Protein AF-A0A1S3P8G6-F1 (afdb_monomer_lite)

Structure (mmCIF, N/CA/C/O backbone):
data_AF-A0A1S3P8G6-F1
#
_entry.id   AF-A0A1S3P8G6-F1
#
loop_
_atom_site.group_PDB
_atom_site.id
_atom_site.type_symbol
_atom_site.label_atom_id
_atom_site.label_alt_id
_atom_site.label_comp_id
_atom_site.label_asym_id
_atom_site.label_entity_id
_atom_site.label_seq_id
_atom_site.pdbx_PDB_ins_code
_atom_site.Cartn_x
_atom_site.Cartn_y
_atom_site.Cartn_z
_atom_site.occupancy
_atom_site.B_iso_or_equiv
_atom_site.auth_seq_id
_atom_site.auth_comp_id
_atom_site.auth_asym_id
_atom_site.auth_atom_id
_atom_site.pdbx_PDB_model_num
ATOM 1 N N . MET A 1 1 ? 12.981 15.205 -14.038 1.00 68.75 1 MET A N 1
ATOM 2 C CA . MET A 1 1 ? 13.375 14.501 -15.273 1.00 68.75 1 MET A CA 1
ATOM 3 C C . MET A 1 1 ? 12.175 13.686 -15.717 1.00 68.75 1 MET A C 1
ATOM 5 O O . MET A 1 1 ? 11.422 13.288 -14.847 1.00 68.75 1 MET A O 1
ATOM 9 N N . GLU A 1 2 ? 11.936 13.519 -17.018 1.00 74.75 2 GLU A N 1
ATOM 10 C CA . GLU A 1 2 ? 10.788 12.736 -17.504 1.00 74.75 2 GLU A CA 1
ATOM 11 C C . GLU A 1 2 ? 11.286 11.415 -18.095 1.00 74.75 2 GLU A C 1
ATOM 13 O O . GLU A 1 2 ? 12.158 11.429 -18.971 1.00 74.75 2 GLU A O 1
ATOM 18 N N . HIS A 1 3 ? 10.722 10.302 -17.636 1.00 71.25 3 HIS A N 1
ATOM 19 C CA . HIS A 1 3 ? 11.003 8.955 -18.123 1.00 71.25 3 HIS A CA 1
ATOM 20 C C . HIS A 1 3 ? 9.739 8.360 -18.748 1.00 71.25 3 HIS A C 1
ATOM 22 O O . HIS A 1 3 ? 8.630 8.516 -18.236 1.00 71.25 3 HIS A O 1
ATOM 28 N N . ARG A 1 4 ? 9.902 7.711 -19.907 1.00 69.38 4 ARG A N 1
ATOM 29 C CA . ARG A 1 4 ? 8.815 7.026 -20.612 1.00 69.38 4 ARG A CA 1
ATOM 30 C C . ARG A 1 4 ? 9.259 5.649 -21.054 1.00 69.38 4 ARG A C 1
ATOM 32 O O . ARG A 1 4 ? 10.279 5.527 -21.736 1.00 69.38 4 ARG A O 1
ATOM 39 N N . SER A 1 5 ? 8.404 4.687 -20.776 1.00 63.81 5 SER A N 1
ATOM 40 C CA . SER A 1 5 ? 8.621 3.271 -21.043 1.00 63.81 5 SER A CA 1
ATOM 41 C C . SER A 1 5 ? 7.588 2.770 -22.057 1.00 63.81 5 SER A C 1
ATOM 43 O O . SER A 1 5 ? 6.498 3.338 -22.165 1.00 63.81 5 SER A O 1
ATOM 45 N N . THR A 1 6 ? 7.938 1.774 -22.883 1.00 57.41 6 THR A N 1
ATOM 46 C CA . THR A 1 6 ? 7.106 1.267 -24.011 1.00 57.41 6 THR A CA 1
ATOM 47 C C . THR A 1 6 ? 6.632 -0.183 -23.795 1.00 57.41 6 THR A C 1
ATOM 49 O O . THR A 1 6 ? 7.309 -0.917 -23.083 1.00 57.41 6 THR A O 1
ATOM 52 N N . PRO A 1 7 ? 5.540 -0.654 -24.444 1.00 55.28 7 PRO A N 1
ATOM 53 C CA . PRO A 1 7 ? 4.915 -1.948 -24.137 1.00 55.28 7 PRO A CA 1
ATOM 54 C C . PRO A 1 7 ? 5.824 -3.178 -24.292 1.00 55.28 7 PRO A C 1
ATOM 56 O O . PRO A 1 7 ? 6.439 -3.360 -25.349 1.00 55.28 7 PRO A O 1
ATOM 59 N N . GLY A 1 8 ? 5.779 -4.089 -23.307 1.00 61.34 8 GLY A N 1
ATOM 60 C CA . GLY A 1 8 ? 6.184 -5.498 -23.454 1.00 61.34 8 GLY A CA 1
ATOM 61 C C . GLY A 1 8 ? 7.482 -5.953 -22.767 1.00 61.34 8 GLY A C 1
ATOM 62 O O . GLY A 1 8 ? 8.093 -6.911 -23.248 1.00 61.34 8 GLY A O 1
ATOM 63 N N . GLY A 1 9 ? 7.916 -5.314 -21.675 1.00 68.44 9 GLY A N 1
ATOM 64 C CA . GLY A 1 9 ? 9.158 -5.656 -20.962 1.00 68.44 9 GLY A CA 1
ATOM 65 C C . GLY A 1 9 ? 9.079 -5.533 -19.436 1.00 68.44 9 GLY A C 1
ATOM 66 O O . GLY A 1 9 ? 8.023 -5.230 -18.888 1.00 68.44 9 GLY A O 1
ATOM 67 N N . VAL A 1 10 ? 10.210 -5.807 -18.774 1.00 75.81 10 VAL A N 1
ATOM 68 C CA . VAL A 1 10 ? 10.444 -5.506 -17.352 1.00 75.81 10 VAL A CA 1
ATOM 69 C C . VAL A 1 10 ? 11.389 -4.309 -17.282 1.00 75.81 10 VAL A C 1
ATOM 71 O O . VAL A 1 10 ? 12.457 -4.370 -17.900 1.00 75.81 10 VAL A O 1
ATOM 74 N N . GLU A 1 11 ? 11.026 -3.254 -16.558 1.00 75.44 11 GLU A N 1
ATOM 75 C CA . GLU A 1 11 ? 11.849 -2.048 -16.404 1.00 75.44 11 GLU A CA 1
ATOM 76 C C . GLU A 1 11 ? 12.119 -1.721 -14.927 1.00 75.44 11 GLU A C 1
ATOM 78 O O . GLU A 1 11 ? 11.284 -1.992 -14.073 1.00 75.44 11 GLU A O 1
ATOM 83 N N . GLU A 1 12 ? 13.302 -1.166 -14.629 1.00 76.62 12 GLU A N 1
ATOM 84 C CA . GLU A 1 12 ? 13.670 -0.678 -13.290 1.00 76.62 12 GLU A CA 1
ATOM 85 C C . GLU A 1 12 ? 14.114 0.786 -13.397 1.00 76.62 12 GLU A C 1
ATOM 87 O O . GLU A 1 12 ? 15.084 1.091 -14.104 1.00 76.62 12 GLU A O 1
ATOM 92 N N . HIS A 1 13 ? 13.455 1.675 -12.656 1.00 74.19 13 HIS A N 1
ATOM 93 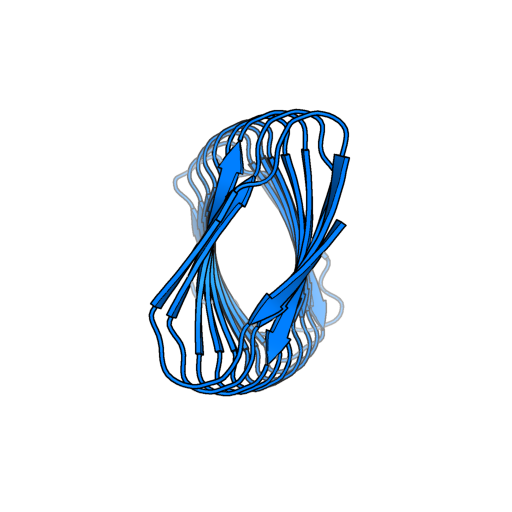C CA . HIS A 1 13 ? 13.803 3.093 -12.565 1.00 74.19 13 HIS A CA 1
ATOM 94 C C . HIS A 1 13 ? 14.282 3.446 -11.155 1.00 74.19 13 HIS A C 1
ATOM 96 O O . HIS A 1 13 ? 13.825 2.893 -10.154 1.00 74.19 13 HIS A O 1
ATOM 102 N N . ARG A 1 14 ? 15.252 4.366 -11.069 1.00 72.25 14 ARG A N 1
ATOM 103 C CA . ARG A 1 14 ? 15.772 4.875 -9.792 1.00 72.25 14 ARG A CA 1
ATOM 104 C C . ARG A 1 14 ? 15.965 6.380 -9.841 1.00 72.25 14 ARG A C 1
ATOM 106 O O . ARG A 1 14 ? 16.805 6.851 -10.613 1.00 72.25 14 ARG A O 1
ATOM 113 N N . ALA A 1 15 ? 15.294 7.090 -8.948 1.00 66.81 15 ALA A N 1
ATOM 114 C CA . ALA A 1 15 ? 15.494 8.518 -8.763 1.00 66.81 15 ALA A CA 1
ATOM 115 C C . ALA A 1 15 ? 16.640 8.816 -7.789 1.00 66.81 15 ALA A C 1
ATOM 117 O O . ALA A 1 15 ? 17.061 7.964 -6.998 1.00 66.81 15 ALA A O 1
ATOM 118 N N . THR A 1 16 ? 17.139 10.056 -7.812 1.00 65.94 16 THR A N 1
ATOM 119 C CA . THR A 1 16 ? 18.200 10.546 -6.907 1.00 65.94 16 THR A CA 1
ATOM 120 C C . THR A 1 16 ? 17.713 11.677 -5.981 1.00 65.94 16 THR A C 1
ATOM 122 O O . THR A 1 16 ? 16.728 12.341 -6.288 1.00 65.94 16 THR A O 1
ATOM 125 N N . PRO A 1 17 ? 18.391 11.956 -4.850 1.00 68.62 17 PRO A N 1
ATOM 126 C CA . PRO A 1 17 ? 17.978 13.014 -3.926 1.00 68.62 17 PRO A CA 1
ATOM 127 C C . PRO A 1 17 ? 17.934 14.412 -4.554 1.00 68.62 17 PRO A C 1
ATOM 129 O O . PRO A 1 17 ? 18.862 14.809 -5.263 1.00 68.62 17 PRO A O 1
ATOM 132 N N . GLY A 1 18 ? 16.916 15.204 -4.206 1.00 68.12 18 GLY A N 1
ATOM 133 C CA . GLY A 1 18 ? 16.820 16.621 -4.575 1.00 68.12 18 GLY A CA 1
ATOM 134 C C . GLY A 1 18 ? 16.355 16.895 -6.006 1.00 68.12 18 GLY A C 1
ATOM 135 O O . GLY A 1 18 ? 16.492 18.030 -6.472 1.00 68.12 18 GLY A O 1
ATOM 136 N N . VAL A 1 19 ? 15.823 15.889 -6.706 1.00 71.88 19 VAL A N 1
ATOM 137 C CA . VAL A 1 19 ? 15.213 16.058 -8.030 1.00 71.88 19 VAL A CA 1
ATOM 138 C C . VAL A 1 19 ? 13.698 15.863 -7.996 1.00 71.88 19 VAL A C 1
ATOM 140 O O . VAL A 1 19 ? 13.156 15.225 -7.099 1.00 71.88 19 VAL A O 1
ATOM 143 N N . ILE A 1 20 ? 13.030 16.464 -8.984 1.00 77.88 20 ILE A N 1
ATOM 144 C CA . ILE A 1 20 ? 11.622 16.212 -9.299 1.00 77.88 20 ILE A CA 1
ATOM 145 C C . ILE A 1 20 ? 11.596 15.300 -10.523 1.00 77.88 20 ILE A C 1
ATOM 147 O O . ILE A 1 20 ? 12.174 15.678 -11.553 1.00 77.88 20 ILE A O 1
ATOM 151 N N . GLU A 1 21 ? 10.961 14.137 -10.438 1.00 76.94 21 GLU A N 1
ATOM 152 C CA . GLU A 1 21 ? 10.846 13.170 -11.537 1.00 76.94 21 GLU A CA 1
ATOM 153 C C . GLU A 1 21 ? 9.393 12.883 -11.913 1.00 76.94 21 GLU A C 1
ATOM 155 O O . GLU A 1 21 ? 8.496 12.960 -11.084 1.00 76.94 21 GLU A O 1
ATOM 160 N N . GLU A 1 22 ? 9.172 12.615 -13.199 1.00 79.31 22 GLU A N 1
ATOM 161 C CA . GLU A 1 22 ? 7.888 12.171 -13.731 1.00 79.31 22 GLU A CA 1
ATOM 162 C C . GLU A 1 22 ? 8.116 10.893 -14.540 1.00 79.31 22 GLU A C 1
ATOM 164 O O . GLU A 1 22 ? 8.881 10.901 -15.514 1.00 79.31 22 GLU A O 1
ATOM 169 N N . HIS A 1 23 ? 7.428 9.821 -14.168 1.00 76.12 23 HIS A N 1
ATOM 170 C CA . HIS A 1 23 ? 7.497 8.522 -14.828 1.00 76.12 23 HIS A CA 1
ATOM 171 C C . HIS A 1 23 ? 6.154 8.192 -15.482 1.00 76.12 23 HIS A C 1
ATOM 173 O O . HIS A 1 23 ? 5.081 8.456 -14.933 1.00 76.12 23 HIS A O 1
ATOM 179 N N . ARG A 1 24 ? 6.203 7.653 -16.706 1.00 74.31 24 ARG A N 1
ATOM 180 C CA . ARG A 1 24 ? 5.016 7.178 -17.431 1.00 74.31 24 ARG A CA 1
ATOM 181 C C . ARG A 1 24 ? 5.222 5.766 -17.973 1.00 74.31 24 ARG A C 1
ATOM 183 O O . ARG A 1 24 ? 6.001 5.586 -18.918 1.00 74.31 24 ARG A O 1
ATOM 190 N N . ALA A 1 25 ? 4.425 4.836 -17.461 1.00 68.38 25 ALA A N 1
ATOM 191 C CA . ALA A 1 25 ? 4.361 3.448 -17.902 1.00 68.38 25 ALA A CA 1
ATOM 192 C C . ALA A 1 25 ? 3.338 3.252 -19.035 1.00 68.38 25 ALA A C 1
ATOM 194 O O . ALA A 1 25 ? 2.302 3.932 -19.090 1.00 68.38 25 ALA A O 1
ATOM 195 N N . THR A 1 26 ? 3.594 2.310 -19.953 1.00 67.44 26 THR A N 1
ATOM 196 C CA . THR A 1 26 ? 2.653 1.931 -21.034 1.00 67.44 26 THR A CA 1
ATOM 197 C C . THR A 1 26 ? 2.150 0.483 -20.938 1.00 67.44 26 THR A C 1
ATOM 199 O O . THR A 1 26 ? 2.801 -0.338 -20.298 1.00 67.44 26 THR A O 1
ATOM 202 N N . PRO A 1 27 ? 1.006 0.130 -21.572 1.00 62.25 27 PRO A N 1
ATOM 203 C CA . PRO A 1 27 ? 0.336 -1.159 -21.377 1.00 62.25 27 PRO A CA 1
ATOM 204 C C . PRO A 1 27 ? 1.215 -2.39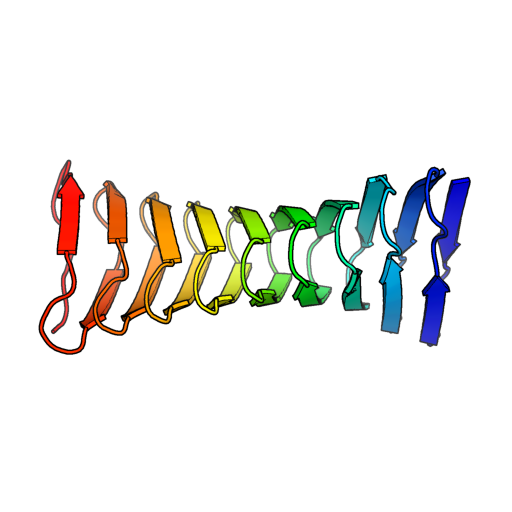9 -21.565 1.00 62.25 27 PRO A C 1
ATOM 206 O O . PRO A 1 27 ? 1.945 -2.488 -22.551 1.00 62.25 27 PRO A O 1
ATOM 209 N N . GLY A 1 28 ? 1.042 -3.421 -20.721 1.00 66.75 28 GLY A N 1
ATOM 210 C CA . GLY A 1 28 ? 1.578 -4.769 -20.959 1.00 66.75 28 GLY A CA 1
ATOM 211 C C . GLY A 1 28 ? 2.989 -5.044 -20.429 1.00 66.75 28 GLY A C 1
ATOM 212 O O . GLY A 1 28 ? 3.639 -5.951 -20.954 1.00 66.75 28 GLY A O 1
ATOM 213 N N . GLY A 1 29 ? 3.476 -4.272 -19.452 1.00 74.19 29 GLY A N 1
ATOM 214 C CA . GLY A 1 29 ? 4.797 -4.430 -18.824 1.00 74.19 29 GLY A CA 1
ATOM 215 C C . GLY A 1 29 ? 4.749 -4.679 -17.311 1.00 74.19 29 GLY A C 1
ATOM 216 O O . GLY A 1 29 ? 3.684 -4.609 -16.697 1.00 74.19 29 GLY A O 1
ATOM 217 N N . VAL A 1 30 ? 5.916 -4.992 -16.741 1.00 79.62 30 VAL A N 1
ATOM 218 C CA . VAL A 1 30 ? 6.167 -4.976 -15.290 1.00 79.62 30 VAL A CA 1
ATOM 219 C C . VAL A 1 30 ? 7.183 -3.874 -15.005 1.00 79.62 30 VAL A C 1
ATOM 221 O O . VAL A 1 30 ? 8.253 -3.881 -15.616 1.00 79.62 30 VAL A O 1
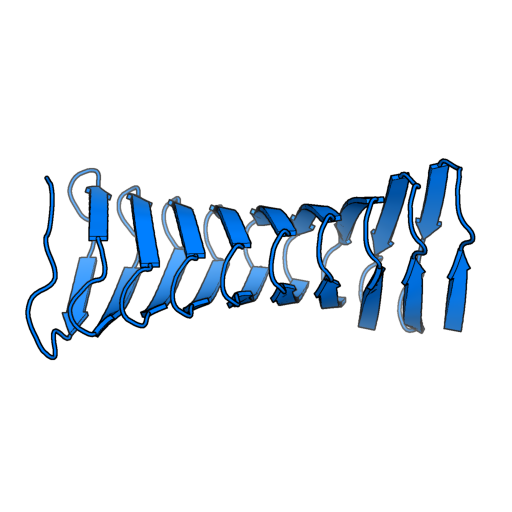ATOM 224 N N . GLU A 1 31 ? 6.891 -2.951 -14.099 1.00 77.56 31 GLU A N 1
ATOM 225 C CA . GLU A 1 31 ? 7.816 -1.869 -13.744 1.00 77.56 31 GLU A CA 1
ATOM 226 C C . GLU A 1 31 ? 8.161 -1.898 -12.255 1.00 77.56 31 GLU A C 1
ATOM 228 O O . GLU A 1 31 ? 7.294 -2.129 -11.420 1.00 77.56 31 GLU A O 1
ATOM 233 N N . GLU A 1 32 ? 9.436 -1.678 -11.932 1.00 79.75 32 GLU A N 1
ATOM 234 C CA . GLU A 1 32 ? 9.901 -1.443 -10.567 1.00 79.75 32 GLU A CA 1
ATOM 235 C C . GLU A 1 32 ? 10.470 -0.023 -10.457 1.00 79.75 32 GLU A C 1
ATOM 237 O O . GLU A 1 32 ? 11.427 0.334 -11.150 1.00 79.75 32 GLU A O 1
ATOM 242 N N . HIS A 1 33 ? 9.934 0.770 -9.539 1.00 76.62 33 HIS A N 1
ATOM 243 C CA . HIS A 1 33 ? 10.384 2.130 -9.264 1.00 76.62 33 HIS A CA 1
ATOM 244 C C . HIS A 1 33 ? 10.978 2.218 -7.860 1.00 76.62 33 HIS A C 1
ATOM 246 O O . HIS A 1 33 ? 10.433 1.685 -6.890 1.00 76.62 33 HIS A O 1
ATOM 252 N N . ARG A 1 34 ? 12.135 2.881 -7.739 1.00 75.69 34 ARG A N 1
ATOM 253 C CA . ARG A 1 34 ? 12.763 3.168 -6.441 1.00 75.69 34 ARG A CA 1
ATOM 254 C C . ARG A 1 34 ? 13.091 4.645 -6.277 1.00 75.69 34 ARG A C 1
ATOM 256 O O . ARG A 1 34 ? 14.017 5.150 -6.922 1.00 75.69 34 ARG A O 1
ATOM 263 N N . ALA A 1 35 ? 12.433 5.276 -5.315 1.00 71.50 35 ALA A N 1
ATOM 264 C CA . ALA A 1 35 ? 12.664 6.661 -4.940 1.00 71.50 35 ALA A CA 1
ATOM 265 C C . ALA A 1 35 ? 13.737 6.799 -3.851 1.00 71.50 35 ALA A C 1
ATOM 267 O O . ALA A 1 35 ? 13.847 5.967 -2.939 1.00 71.50 35 ALA A O 1
ATOM 268 N N . THR A 1 36 ? 14.538 7.872 -3.908 1.00 69.75 36 THR A N 1
ATOM 269 C CA . THR A 1 36 ? 15.547 8.203 -2.878 1.00 69.75 36 THR A CA 1
ATOM 270 C C . THR A 1 36 ? 15.205 9.463 -2.066 1.00 69.75 36 THR A C 1
ATOM 272 O O . THR A 1 36 ? 14.445 10.305 -2.540 1.00 69.75 36 THR A O 1
ATOM 275 N N . PRO A 1 37 ? 15.767 9.641 -0.848 1.00 69.75 37 PRO A N 1
ATOM 276 C CA . PRO A 1 37 ? 15.380 10.714 0.071 1.00 69.75 37 PRO A CA 1
ATOM 277 C C . PRO A 1 37 ? 15.446 12.120 -0.524 1.00 69.75 37 PRO A C 1
ATOM 279 O O . PRO A 1 37 ? 16.443 12.479 -1.146 1.00 69.75 37 PRO A O 1
ATOM 282 N N . GLY A 1 38 ? 14.462 12.970 -0.228 1.00 69.69 38 GLY A N 1
ATOM 283 C CA . GLY A 1 38 ? 14.486 14.395 -0.576 1.00 69.69 38 GLY A CA 1
ATOM 284 C C . GLY A 1 38 ? 14.067 14.726 -2.010 1.00 69.69 38 GLY A C 1
ATOM 285 O O . GLY A 1 38 ? 14.387 15.823 -2.473 1.00 69.69 38 GLY A O 1
ATOM 286 N N . GLY A 1 39 ? 13.425 13.794 -2.720 1.00 75.38 39 GLY A N 1
ATOM 287 C CA . GLY A 1 39 ? 12.840 13.994 -4.051 1.00 75.38 39 GLY A CA 1
ATOM 288 C C . GLY A 1 39 ? 11.321 14.211 -4.033 1.00 75.38 39 GLY A C 1
ATOM 289 O O . GLY A 1 39 ? 10.668 14.016 -3.006 1.00 75.38 39 GLY A O 1
ATOM 290 N N . VAL A 1 40 ? 10.785 14.636 -5.180 1.00 81.12 40 VAL A N 1
ATOM 291 C CA . VAL A 1 40 ? 9.343 14.610 -5.482 1.00 81.12 40 VAL A CA 1
ATOM 292 C C . VAL A 1 40 ? 9.140 13.779 -6.743 1.00 81.12 40 VAL A C 1
ATOM 294 O O . VAL A 1 40 ? 9.781 14.067 -7.756 1.00 81.12 40 VAL A O 1
ATOM 297 N N . GLU A 1 41 ? 8.256 12.793 -6.709 1.00 80.00 41 GLU A N 1
ATOM 298 C CA . GLU A 1 41 ? 7.997 11.914 -7.853 1.00 80.00 41 GLU A CA 1
ATOM 299 C C . GLU A 1 41 ? 6.523 11.921 -8.237 1.00 80.00 41 GLU A C 1
ATOM 301 O O . GLU A 1 41 ? 5.651 11.909 -7.374 1.00 80.00 41 GLU A O 1
ATOM 306 N N . GLU A 1 42 ? 6.251 11.960 -9.540 1.00 82.75 42 GLU A N 1
ATOM 307 C CA . GLU A 1 42 ? 4.922 11.694 -10.085 1.00 82.75 42 GLU A CA 1
ATOM 308 C C . GLU A 1 42 ? 4.981 10.468 -11.000 1.00 82.75 42 GLU A C 1
ATOM 310 O O . GLU A 1 42 ? 5.691 10.465 -12.009 1.00 82.75 42 GLU A O 1
ATOM 315 N N . HIS A 1 43 ? 4.179 9.458 -10.688 1.00 80.00 43 HIS A N 1
ATOM 316 C CA . HIS A 1 43 ? 4.040 8.230 -11.458 1.00 80.00 43 HIS A CA 1
ATOM 317 C C . HIS A 1 43 ? 2.668 8.185 -12.126 1.00 80.00 43 HIS A C 1
ATOM 319 O O . HIS A 1 43 ? 1.637 8.508 -11.528 1.00 80.00 43 HIS A O 1
ATOM 325 N N . ARG A 1 44 ? 2.645 7.836 -13.417 1.00 81.25 44 ARG A N 1
ATOM 326 C CA . ARG A 1 44 ? 1.399 7.653 -14.171 1.00 81.25 44 ARG A CA 1
ATOM 327 C C . ARG A 1 44 ? 1.397 6.347 -14.942 1.00 81.25 44 ARG A C 1
ATOM 329 O O . ARG A 1 44 ? 2.185 6.161 -15.876 1.00 81.25 44 ARG A O 1
ATOM 336 N N . SER A 1 45 ? 0.381 5.553 -14.660 1.00 78.19 45 SER A N 1
ATOM 337 C CA . SER A 1 45 ? 0.336 4.144 -15.029 1.00 78.19 45 SER A CA 1
ATOM 338 C C . SER A 1 45 ? -0.821 3.906 -15.989 1.00 78.19 45 SER A C 1
ATOM 340 O O . SER A 1 45 ? -1.953 4.360 -15.771 1.00 78.19 45 SER A O 1
ATOM 342 N N . THR A 1 46 ? -0.544 3.257 -17.125 1.00 71.50 46 THR A N 1
ATOM 343 C CA . THR A 1 46 ? -1.548 3.024 -18.180 1.00 71.50 46 THR A CA 1
ATOM 344 C C . THR A 1 46 ? -1.963 1.549 -18.300 1.00 71.50 46 THR A C 1
ATOM 346 O O . THR A 1 46 ? -1.233 0.675 -17.841 1.00 71.50 46 THR A O 1
ATOM 349 N N . PRO A 1 47 ? -3.140 1.233 -18.883 1.00 74.75 47 PRO A N 1
ATOM 350 C CA . PRO A 1 47 ? -3.824 -0.047 -18.678 1.00 74.75 47 PRO A CA 1
ATOM 351 C C . PRO A 1 47 ? -3.018 -1.311 -18.970 1.00 74.75 47 PRO A C 1
ATOM 353 O O . PRO A 1 47 ? -2.422 -1.409 -20.033 1.00 74.75 47 PRO A O 1
ATOM 356 N N . GLY A 1 48 ? -3.134 -2.352 -18.143 1.00 73.06 48 GLY A N 1
ATOM 357 C CA . GLY A 1 48 ? -2.654 -3.704 -18.464 1.00 73.06 48 GLY A CA 1
ATOM 358 C C . GLY A 1 48 ? -1.233 -4.024 -17.998 1.00 73.06 48 GLY A C 1
ATOM 359 O O . GLY A 1 48 ? -0.566 -4.807 -18.675 1.00 73.06 48 GLY A O 1
ATOM 360 N N . GLY A 1 49 ? -0.758 -3.413 -16.911 1.00 80.88 49 GLY A N 1
ATOM 361 C CA . GLY A 1 49 ? 0.584 -3.610 -16.347 1.00 80.88 49 GLY A CA 1
ATOM 362 C C . GLY A 1 49 ? 0.580 -4.030 -14.873 1.00 80.88 49 GLY A C 1
ATOM 363 O O . GLY A 1 49 ? -0.470 -4.059 -14.229 1.00 80.88 49 GLY A O 1
ATOM 364 N N . VAL A 1 50 ? 1.766 -4.373 -14.371 1.00 84.31 50 VAL A N 1
ATOM 365 C CA . VAL A 1 50 ? 2.046 -4.562 -12.939 1.00 84.31 50 VAL A CA 1
ATOM 366 C C . VAL A 1 50 ? 3.137 -3.582 -12.540 1.00 84.31 50 VAL A C 1
ATOM 368 O O . VAL A 1 50 ? 4.145 -3.492 -13.241 1.00 84.31 50 VAL A O 1
ATOM 371 N N . GLU A 1 51 ? 2.967 -2.884 -11.429 1.00 82.62 51 GLU A N 1
ATOM 372 C CA . GLU A 1 51 ? 3.943 -1.914 -10.943 1.00 82.62 51 GLU A CA 1
ATOM 373 C C . GLU A 1 51 ? 4.302 -2.177 -9.487 1.00 82.62 51 GLU A C 1
ATOM 375 O O . GLU A 1 51 ? 3.450 -2.519 -8.673 1.00 82.62 51 GLU A O 1
ATOM 380 N N . GLU A 1 52 ? 5.585 -2.039 -9.177 1.00 84.62 52 GLU A N 1
ATOM 381 C CA . GLU A 1 52 ? 6.122 -2.142 -7.829 1.00 84.62 52 GLU A CA 1
ATOM 382 C C . GLU A 1 52 ? 6.877 -0.854 -7.500 1.00 84.62 52 GLU A C 1
ATOM 384 O O . GLU A 1 52 ? 7.881 -0.528 -8.136 1.00 84.62 52 GLU A O 1
ATOM 389 N N . HIS A 1 53 ? 6.426 -0.141 -6.478 1.00 82.69 53 HIS A N 1
ATOM 390 C CA . HIS A 1 53 ? 7.009 1.120 -6.041 1.00 82.69 53 HIS A CA 1
ATOM 391 C C . HIS A 1 53 ? 7.619 0.966 -4.650 1.00 82.69 53 HIS A C 1
ATOM 393 O O . HIS A 1 53 ? 7.032 0.389 -3.728 1.00 82.69 53 HIS A O 1
ATOM 399 N N . ARG A 1 54 ? 8.851 1.456 -4.491 1.00 83.12 54 ARG A N 1
ATOM 400 C CA . ARG A 1 54 ? 9.582 1.434 -3.220 1.00 83.12 54 ARG A CA 1
ATOM 401 C C . ARG A 1 54 ? 10.168 2.792 -2.891 1.00 83.12 54 ARG A C 1
ATOM 403 O O . ARG A 1 54 ? 11.097 3.264 -3.554 1.00 83.12 54 ARG A O 1
ATOM 410 N N . SER A 1 55 ? 9.757 3.303 -1.745 1.00 79.31 55 SER A N 1
ATOM 411 C CA . SER A 1 55 ? 9.954 4.705 -1.404 1.00 79.31 55 SER A CA 1
ATOM 412 C C . SER A 1 55 ? 10.817 4.820 -0.157 1.00 79.31 55 SER A C 1
ATOM 414 O O . SER A 1 55 ? 10.564 4.186 0.876 1.00 79.31 55 SER A O 1
ATOM 416 N N . THR A 1 56 ? 11.911 5.583 -0.247 1.00 73.38 56 THR A N 1
ATOM 417 C CA . THR A 1 56 ? 12.862 5.762 0.867 1.00 73.38 56 THR A CA 1
ATOM 418 C C . THR A 1 56 ? 12.668 7.104 1.598 1.00 73.38 56 THR A C 1
ATOM 420 O O . THR A 1 56 ? 12.081 8.025 1.036 1.00 73.38 56 THR A O 1
ATOM 423 N N . PRO A 1 57 ? 13.139 7.256 2.855 1.00 75.12 57 PRO A N 1
ATOM 424 C CA . PRO A 1 57 ? 12.708 8.332 3.751 1.00 75.12 57 PRO A CA 1
ATOM 425 C C . PRO A 1 57 ? 12.863 9.758 3.223 1.00 75.12 57 PRO A C 1
ATOM 427 O O . PRO A 1 57 ? 13.939 10.110 2.762 1.00 75.12 57 PRO A O 1
ATOM 430 N N . GLY A 1 58 ? 11.880 10.635 3.440 1.00 74.50 58 GLY A N 1
ATOM 431 C CA . GLY A 1 58 ? 12.019 12.082 3.218 1.00 74.50 58 GLY A CA 1
ATOM 432 C C . GLY A 1 58 ? 11.609 12.576 1.829 1.00 74.50 58 GLY A C 1
ATOM 433 O O . GLY A 1 58 ? 12.155 13.590 1.394 1.00 74.50 58 GLY A O 1
ATOM 434 N N . GLY A 1 59 ? 10.726 11.860 1.129 1.00 81.31 59 GLY A N 1
ATOM 435 C CA . GLY A 1 59 ? 10.211 12.208 -0.202 1.00 81.31 59 GLY A CA 1
ATOM 436 C C . GLY A 1 59 ? 8.706 12.497 -0.226 1.00 81.31 59 GLY A C 1
ATOM 437 O O . GLY A 1 59 ? 8.010 12.298 0.772 1.00 81.31 59 GLY A O 1
ATOM 438 N N . VAL A 1 60 ? 8.228 12.987 -1.371 1.00 85.69 60 VAL A N 1
ATOM 439 C CA . VAL A 1 60 ? 6.797 13.121 -1.693 1.00 85.69 60 VAL A CA 1
ATOM 440 C C . VAL A 1 60 ? 6.526 12.389 -2.999 1.00 85.69 60 VAL A C 1
ATOM 442 O O . VAL A 1 60 ? 7.263 12.597 -3.963 1.00 85.69 60 VAL A O 1
ATOM 445 N N . GLU A 1 61 ? 5.473 11.586 -3.044 1.00 85.44 61 GLU A N 1
ATOM 446 C CA . GLU A 1 61 ? 5.119 10.791 -4.218 1.00 85.44 61 GLU A CA 1
ATOM 447 C C . GLU A 1 61 ? 3.648 10.970 -4.575 1.00 85.44 61 GLU A C 1
ATOM 449 O O . GLU A 1 61 ? 2.785 11.016 -3.702 1.00 85.44 61 GLU A O 1
ATOM 454 N N . GLU A 1 62 ? 3.373 11.103 -5.869 1.00 87.62 62 GLU A N 1
ATOM 455 C CA . GLU A 1 62 ? 2.022 11.124 -6.419 1.00 87.62 62 GLU A CA 1
ATOM 456 C C . GLU A 1 62 ? 1.882 10.000 -7.446 1.00 87.62 62 GLU A C 1
ATOM 458 O O . GLU A 1 62 ? 2.602 9.974 -8.445 1.00 87.62 62 GLU A O 1
ATOM 463 N N . HIS A 1 63 ? 0.912 9.116 -7.242 1.00 86.81 63 HIS A N 1
ATOM 464 C CA . HIS A 1 63 ? 0.637 7.973 -8.107 1.00 86.81 63 HIS A CA 1
ATOM 465 C C . HIS A 1 63 ? -0.747 8.104 -8.744 1.00 86.81 63 HIS A C 1
ATOM 467 O O . HIS A 1 63 ? -1.741 8.454 -8.097 1.00 86.81 63 HIS A O 1
ATOM 473 N N . ARG A 1 64 ? -0.825 7.870 -10.059 1.00 88.31 64 ARG A N 1
ATOM 474 C CA . ARG A 1 64 ? -2.084 7.921 -10.817 1.00 88.31 64 ARG A CA 1
ATOM 475 C C . ARG A 1 64 ? -2.244 6.720 -11.730 1.00 88.31 64 ARG A C 1
ATOM 477 O O . ARG A 1 64 ? -1.577 6.620 -12.766 1.00 88.31 64 ARG A O 1
ATOM 484 N N . SER A 1 65 ? -3.278 5.946 -11.442 1.00 85.81 65 SER A N 1
ATOM 485 C CA . SER A 1 65 ? -3.408 4.588 -11.962 1.00 85.81 65 SER A CA 1
ATOM 486 C C . SER A 1 65 ? -4.680 4.457 -12.795 1.00 85.81 65 SER A C 1
ATOM 488 O O . SER A 1 65 ? -5.766 4.950 -12.450 1.00 85.81 65 SER A O 1
ATOM 490 N N . THR A 1 66 ? -4.552 3.840 -13.971 1.00 84.44 66 THR A N 1
ATOM 491 C CA . THR A 1 66 ? -5.659 3.672 -14.927 1.00 84.44 66 THR A CA 1
ATOM 492 C C . THR A 1 66 ? -6.094 2.208 -15.072 1.00 84.44 66 THR A C 1
ATOM 494 O O . THR A 1 66 ? -5.396 1.324 -14.591 1.00 84.44 66 THR A O 1
ATOM 497 N N . PRO A 1 67 ? -7.261 1.907 -15.678 1.00 83.50 67 PRO A N 1
ATOM 498 C CA . PRO A 1 67 ? -7.877 0.582 -15.604 1.00 83.50 67 PRO A CA 1
ATOM 499 C C . PRO A 1 67 ? -6.980 -0.592 -15.996 1.00 83.50 67 PRO A C 1
ATOM 501 O O . PRO A 1 67 ? -6.354 -0.554 -17.047 1.00 83.50 67 PRO A O 1
ATOM 504 N N . GLY A 1 68 ? -7.024 -1.695 -15.250 1.00 82.56 68 GLY A N 1
ATOM 505 C CA . GLY A 1 68 ? -6.302 -2.930 -15.567 1.00 82.56 68 GLY A CA 1
ATOM 506 C C . GLY A 1 68 ? -4.850 -2.944 -15.095 1.00 82.56 68 GLY A C 1
ATOM 507 O O . GLY A 1 68 ? -4.038 -3.621 -15.723 1.00 82.56 68 GLY A O 1
ATOM 508 N N . VAL A 1 69 ? -4.523 -2.181 -14.053 1.00 85.12 69 VAL A N 1
ATOM 509 C CA . VAL A 1 69 ? -3.197 -2.138 -13.422 1.00 85.12 69 VAL A CA 1
ATOM 510 C C . VAL A 1 69 ? -3.255 -2.834 -12.057 1.00 85.12 69 VAL A C 1
ATOM 512 O O . VAL A 1 69 ? -4.284 -2.787 -11.380 1.00 85.12 69 VAL A O 1
ATOM 515 N N . ILE A 1 70 ? -2.170 -3.518 -11.697 1.00 88.94 70 ILE A N 1
ATOM 516 C CA . ILE A 1 70 ? -1.927 -4.042 -10.347 1.00 88.94 70 ILE A CA 1
ATOM 517 C C . ILE A 1 70 ? -0.722 -3.294 -9.781 1.00 88.94 70 ILE A C 1
ATOM 519 O O . ILE A 1 70 ? 0.316 -3.277 -10.441 1.00 88.94 70 ILE A O 1
ATOM 523 N N . GLU A 1 71 ? -0.845 -2.720 -8.589 1.00 88.00 71 GLU A N 1
ATOM 524 C CA . GLU A 1 71 ? 0.218 -1.927 -7.961 1.00 88.00 71 GLU A CA 1
ATOM 525 C C . GLU A 1 71 ? 0.567 -2.464 -6.574 1.00 88.00 71 GLU A C 1
ATOM 527 O O . GLU A 1 71 ? -0.318 -2.785 -5.783 1.00 88.00 71 GLU A O 1
ATOM 532 N N . GLU A 1 72 ? 1.864 -2.566 -6.289 1.00 89.50 72 GLU A N 1
ATOM 533 C CA . GLU A 1 72 ? 2.403 -2.849 -4.958 1.00 89.50 72 GLU A CA 1
ATOM 534 C C . GLU A 1 72 ? 3.266 -1.665 -4.517 1.00 89.50 72 GLU A C 1
ATOM 536 O O . GLU A 1 72 ? 4.282 -1.356 -5.142 1.00 89.50 72 GLU A O 1
ATOM 541 N N . HIS A 1 73 ? 2.889 -1.025 -3.415 1.00 87.94 73 HIS A N 1
ATOM 542 C CA . HIS A 1 73 ? 3.556 0.156 -2.877 1.00 87.94 73 HIS A CA 1
ATOM 543 C C . HIS A 1 73 ? 4.167 -0.151 -1.509 1.00 87.94 73 HIS A C 1
ATOM 545 O O . HIS A 1 73 ? 3.518 -0.679 -0.602 1.00 87.94 73 HIS A O 1
ATOM 551 N N . THR A 1 74 ? 5.451 0.168 -1.334 1.00 88.31 74 THR A N 1
ATOM 552 C CA . THR A 1 74 ? 6.143 0.053 -0.042 1.00 88.31 74 THR A CA 1
ATOM 553 C C . THR A 1 74 ? 6.808 1.366 0.356 1.00 88.31 74 THR A C 1
ATOM 555 O O . THR A 1 74 ? 7.866 1.725 -0.171 1.00 88.31 74 THR A O 1
ATOM 558 N N . ALA A 1 75 ? 6.269 1.987 1.404 1.00 84.44 75 ALA A N 1
ATOM 559 C CA . ALA A 1 75 ? 6.720 3.270 1.923 1.00 84.44 75 ALA A CA 1
ATOM 560 C C . ALA A 1 75 ? 7.552 3.139 3.212 1.00 84.44 75 ALA A C 1
ATOM 562 O O . ALA A 1 75 ? 7.231 2.394 4.153 1.00 84.44 75 ALA A O 1
ATOM 563 N N . THR A 1 76 ? 8.643 3.906 3.295 1.00 83.75 76 THR A N 1
ATOM 564 C CA . THR A 1 76 ? 9.493 3.993 4.497 1.00 83.75 76 THR A CA 1
ATOM 565 C C . THR A 1 76 ? 9.356 5.335 5.239 1.00 83.75 76 THR A C 1
ATOM 567 O O . THR A 1 76 ? 8.746 6.256 4.707 1.00 83.75 76 THR A O 1
ATOM 570 N N . PRO A 1 77 ? 9.857 5.488 6.485 1.00 82.69 77 PRO A N 1
ATOM 571 C CA . PRO A 1 77 ? 9.519 6.633 7.335 1.00 82.69 77 PRO A CA 1
ATOM 572 C C . PRO A 1 77 ? 9.791 8.003 6.715 1.00 82.69 77 PRO A C 1
ATOM 574 O O . PRO A 1 77 ? 10.878 8.234 6.203 1.00 82.69 77 PRO A O 1
ATOM 577 N N . GLY A 1 78 ? 8.881 8.962 6.874 1.00 81.75 78 GLY A N 1
ATOM 578 C CA . GLY A 1 78 ? 9.051 10.334 6.389 1.00 81.75 78 GLY A CA 1
ATOM 579 C C . GLY A 1 78 ? 8.706 10.522 4.912 1.00 81.75 78 GLY A C 1
ATOM 580 O O . GLY A 1 78 ? 9.213 11.467 4.310 1.00 81.75 78 GLY A O 1
ATOM 581 N N . VAL A 1 79 ? 7.908 9.623 4.338 1.00 84.62 79 VAL A N 1
ATOM 582 C CA . VAL A 1 79 ? 7.332 9.743 2.992 1.00 84.62 79 VAL A CA 1
ATOM 583 C C . VAL A 1 79 ? 5.890 10.253 3.101 1.00 84.62 79 VAL A C 1
ATOM 585 O O . VAL A 1 79 ? 5.184 9.926 4.058 1.00 84.62 79 VAL A O 1
ATOM 588 N N . ILE A 1 80 ? 5.487 11.093 2.146 1.00 88.88 80 ILE A N 1
ATOM 589 C CA . ILE A 1 80 ? 4.094 11.501 1.928 1.00 88.88 80 ILE A CA 1
ATOM 590 C C . ILE A 1 80 ? 3.670 10.954 0.566 1.00 88.88 80 ILE A C 1
ATOM 592 O O . ILE A 1 80 ? 4.344 11.257 -0.419 1.00 88.88 80 ILE A O 1
ATOM 596 N N . GLU A 1 81 ? 2.574 10.207 0.511 1.00 88.50 81 GLU A N 1
ATOM 597 C CA . GLU A 1 81 ? 2.057 9.609 -0.723 1.00 88.50 81 GLU A CA 1
ATOM 598 C C . GLU A 1 81 ? 0.623 10.072 -1.007 1.00 88.50 81 GLU A C 1
ATOM 600 O O . GLU A 1 81 ? -0.224 10.098 -0.113 1.00 88.50 81 GLU A O 1
ATOM 605 N N . GLU A 1 82 ? 0.359 10.447 -2.258 1.00 90.94 82 GLU A N 1
ATOM 606 C CA . GLU A 1 82 ? -0.985 10.686 -2.789 1.00 90.94 82 GLU A CA 1
ATOM 607 C C . GLU A 1 82 ? -1.268 9.669 -3.895 1.00 90.94 82 GLU A C 1
ATOM 609 O O . GLU A 1 82 ? -0.563 9.622 -4.903 1.00 90.94 82 GLU A O 1
ATOM 614 N N . HIS A 1 83 ? -2.337 8.897 -3.734 1.00 90.25 83 HIS A N 1
ATOM 615 C CA . HIS A 1 83 ? -2.719 7.831 -4.651 1.00 90.25 83 HIS A CA 1
ATOM 616 C C . HIS A 1 83 ? -4.093 8.093 -5.257 1.00 90.25 83 HIS A C 1
ATOM 618 O O . HIS A 1 83 ? -5.064 8.453 -4.578 1.00 90.25 83 HIS A O 1
ATOM 624 N N . ARG A 1 84 ? -4.197 7.905 -6.575 1.00 91.75 84 ARG A N 1
ATOM 625 C CA . ARG A 1 84 ? -5.454 8.072 -7.305 1.00 91.75 84 ARG A CA 1
ATOM 626 C C . ARG A 1 84 ? -5.717 6.929 -8.276 1.00 91.75 84 ARG A C 1
ATOM 628 O O . ARG A 1 84 ? -5.277 6.963 -9.430 1.00 91.75 84 ARG A O 1
ATOM 635 N N . ALA A 1 85 ? -6.603 6.039 -7.851 1.00 89.31 85 ALA A N 1
ATOM 636 C CA . ALA A 1 85 ? -7.016 4.867 -8.601 1.00 89.31 85 ALA A CA 1
ATOM 637 C C . ALA A 1 85 ? -8.284 5.099 -9.445 1.00 89.31 85 ALA A C 1
ATOM 639 O O . ALA A 1 85 ? -9.259 5.759 -9.045 1.00 89.31 85 ALA A O 1
ATOM 640 N N . THR A 1 86 ? -8.306 4.515 -10.647 1.00 87.69 86 THR A N 1
ATOM 641 C CA . THR A 1 86 ? -9.489 4.492 -11.524 1.00 87.69 86 THR A CA 1
ATOM 642 C C . THR A 1 86 ? -9.999 3.069 -11.804 1.00 87.69 86 THR A C 1
ATOM 644 O O . THR A 1 86 ? -9.341 2.116 -11.408 1.00 87.69 86 THR A O 1
ATOM 647 N N . PRO A 1 87 ? -11.197 2.868 -12.396 1.00 86.94 87 PRO A N 1
ATOM 648 C CA . PRO A 1 87 ? -11.866 1.564 -12.394 1.00 86.94 87 PRO A CA 1
ATOM 649 C C . PRO A 1 87 ? -11.020 0.401 -12.912 1.00 86.94 87 PRO A C 1
ATOM 651 O O . PRO A 1 87 ? -10.504 0.479 -14.016 1.00 86.94 87 PRO A O 1
ATOM 654 N N . GLY A 1 88 ? -10.977 -0.724 -12.200 1.00 85.75 88 GLY A N 1
ATOM 655 C CA . GLY A 1 88 ? -10.236 -1.923 -12.601 1.00 85.75 88 GLY A CA 1
ATOM 656 C C . GLY A 1 88 ? -8.777 -1.943 -12.145 1.00 85.75 88 GLY A C 1
ATOM 657 O O . GLY A 1 88 ? -7.982 -2.637 -12.777 1.00 85.75 88 GLY A O 1
ATOM 658 N N . VAL A 1 89 ? -8.434 -1.170 -11.114 1.00 89.31 89 VAL A N 1
ATOM 659 C CA . VAL A 1 89 ? -7.124 -1.172 -10.448 1.00 89.31 89 VAL A CA 1
ATOM 660 C C . VAL A 1 89 ? -7.190 -2.027 -9.175 1.00 89.31 89 VAL A C 1
ATOM 662 O O . VAL A 1 89 ? -8.233 -2.081 -8.517 1.00 89.31 89 VAL A O 1
ATOM 665 N N . ILE A 1 90 ? -6.093 -2.720 -8.869 1.00 91.81 90 ILE A N 1
ATOM 666 C CA . ILE A 1 90 ? -5.869 -3.427 -7.602 1.00 91.81 90 ILE A CA 1
ATOM 667 C C . ILE A 1 90 ? -4.594 -2.856 -6.982 1.00 91.81 90 ILE A C 1
ATOM 669 O O . ILE A 1 90 ? -3.561 -2.886 -7.650 1.00 91.81 90 ILE A O 1
ATOM 673 N N . GLU A 1 91 ? -4.656 -2.383 -5.740 1.00 91.12 91 GLU A N 1
ATOM 674 C CA . GLU A 1 91 ? -3.509 -1.786 -5.044 1.00 91.12 91 GLU A CA 1
ATOM 675 C C . GLU A 1 91 ? -3.241 -2.495 -3.707 1.00 91.12 91 GLU A C 1
ATOM 677 O O . GLU A 1 91 ? -4.162 -2.729 -2.922 1.00 91.12 91 GLU A O 1
ATOM 682 N N . GLU A 1 92 ? -1.977 -2.832 -3.450 1.00 92.31 92 GLU A N 1
ATOM 683 C CA . GLU A 1 92 ? -1.478 -3.300 -2.152 1.00 92.31 92 GLU A CA 1
ATOM 684 C C . GLU A 1 92 ? -0.496 -2.267 -1.592 1.00 92.31 92 GLU A C 1
ATOM 686 O O . GLU A 1 92 ? 0.528 -1.972 -2.209 1.00 92.31 92 GLU A O 1
ATOM 691 N N . HIS A 1 93 ? -0.778 -1.752 -0.397 1.00 89.56 93 HIS A N 1
ATOM 692 C CA . HIS A 1 93 ? 0.025 -0.726 0.258 1.00 89.56 93 HIS A CA 1
ATOM 693 C C . HIS A 1 93 ? 0.610 -1.219 1.572 1.00 89.56 93 HIS A C 1
ATOM 695 O O . HIS A 1 93 ? -0.069 -1.767 2.453 1.00 89.56 93 HIS A O 1
ATOM 701 N N . ARG A 1 94 ? 1.906 -0.956 1.745 1.00 88.94 94 ARG A N 1
ATOM 702 C CA . ARG A 1 94 ? 2.629 -1.270 2.970 1.00 88.94 94 ARG A CA 1
ATOM 703 C C . ARG A 1 94 ? 3.435 -0.083 3.475 1.00 88.94 94 ARG A C 1
ATOM 705 O O . ARG A 1 94 ? 4.586 0.125 3.084 1.00 88.94 94 ARG A O 1
ATOM 712 N N . ALA A 1 95 ? 2.893 0.565 4.498 1.00 84.44 95 ALA A N 1
ATOM 713 C CA . ALA A 1 95 ? 3.533 1.679 5.174 1.00 84.44 95 ALA A CA 1
ATOM 714 C C . ALA A 1 95 ? 4.306 1.271 6.439 1.00 84.44 95 ALA A C 1
ATOM 716 O O . ALA A 1 95 ? 3.873 0.472 7.289 1.00 84.44 95 ALA A O 1
ATOM 717 N N . THR A 1 96 ? 5.487 1.872 6.604 1.00 82.62 96 THR A N 1
ATOM 718 C CA . THR A 1 96 ? 6.258 1.817 7.856 1.00 82.62 96 THR A CA 1
ATOM 719 C C . THR A 1 96 ? 6.128 3.114 8.680 1.00 82.62 96 THR A C 1
ATOM 721 O O . THR A 1 96 ? 5.524 4.065 8.198 1.00 82.62 96 THR A O 1
ATOM 724 N N . PRO A 1 97 ? 6.607 3.189 9.942 1.00 79.38 97 PRO A N 1
ATOM 725 C CA . PRO A 1 97 ? 6.319 4.319 10.831 1.00 79.38 97 PRO A CA 1
ATOM 726 C C . PRO A 1 97 ? 6.622 5.701 10.249 1.00 79.38 97 PRO A C 1
ATOM 728 O O . PRO A 1 97 ? 7.729 5.917 9.778 1.00 79.38 97 PRO A O 1
ATOM 731 N N . GLY A 1 98 ? 5.719 6.673 10.395 1.00 81.25 98 GLY A N 1
ATOM 732 C CA . GLY A 1 98 ? 5.953 8.057 9.964 1.00 81.25 98 GLY A CA 1
ATOM 733 C C . GLY A 1 98 ? 5.665 8.324 8.487 1.00 81.25 98 GLY A C 1
ATOM 734 O O . GLY A 1 98 ? 6.263 9.245 7.933 1.00 81.25 98 GLY A O 1
ATOM 735 N N . VAL A 1 99 ? 4.810 7.512 7.866 1.00 86.19 99 VAL A N 1
ATOM 736 C CA . VAL A 1 99 ? 4.257 7.719 6.519 1.00 86.19 99 VAL A CA 1
ATOM 737 C C . VAL A 1 99 ? 2.901 8.426 6.622 1.00 86.19 99 VAL A C 1
ATOM 739 O O . VAL A 1 99 ? 2.164 8.212 7.588 1.00 86.19 99 VAL A O 1
ATOM 742 N N . ILE A 1 100 ? 2.606 9.301 5.661 1.00 89.69 100 ILE A N 1
ATOM 743 C CA . ILE A 1 100 ? 1.284 9.914 5.484 1.00 89.69 100 ILE A CA 1
ATOM 744 C C . ILE A 1 100 ? 0.774 9.511 4.102 1.00 89.69 100 ILE A C 1
ATOM 746 O O . ILE A 1 100 ? 1.461 9.780 3.119 1.00 89.69 100 ILE A O 1
ATOM 750 N N . GLU A 1 101 ? -0.409 8.915 4.045 1.00 90.19 101 GLU A N 1
ATOM 751 C CA . GLU A 1 101 ? -1.035 8.394 2.827 1.00 90.19 101 GLU A CA 1
ATOM 752 C C . GLU A 1 101 ? -2.411 9.050 2.615 1.00 90.19 101 GLU A C 1
ATOM 754 O O . GLU A 1 101 ? -3.234 9.110 3.533 1.00 90.19 101 GLU A O 1
ATOM 759 N N . GLU A 1 102 ? -2.660 9.563 1.406 1.00 92.44 102 GLU A N 1
ATOM 760 C CA . GLU A 1 102 ? -3.982 10.012 0.950 1.00 92.44 102 GLU A CA 1
ATOM 761 C C . GLU A 1 102 ? -4.418 9.181 -0.262 1.00 92.44 102 GLU A C 1
ATOM 763 O O . GLU A 1 102 ? -3.777 9.219 -1.313 1.00 92.44 102 GLU A O 1
ATOM 768 N N . HIS A 1 103 ? -5.551 8.490 -0.139 1.00 92.06 103 HIS A N 1
ATOM 769 C CA . HIS A 1 103 ? -6.106 7.631 -1.180 1.00 92.06 103 HIS A CA 1
ATOM 770 C C . HIS A 1 103 ? -7.422 8.171 -1.727 1.00 92.06 103 HIS A C 1
ATOM 772 O O . HIS A 1 103 ? -8.324 8.622 -1.004 1.00 92.06 103 HIS A O 1
ATOM 778 N N . ARG A 1 104 ? -7.558 8.088 -3.053 1.00 93.56 104 ARG A N 1
ATOM 779 C CA . ARG A 1 104 ? -8.795 8.419 -3.754 1.00 93.56 104 ARG A CA 1
ATOM 780 C C . ARG A 1 104 ? -9.165 7.362 -4.786 1.00 93.56 104 ARG A C 1
ATOM 782 O O . ARG A 1 104 ? -8.730 7.433 -5.940 1.00 93.56 104 ARG A O 1
ATOM 789 N N . ALA A 1 105 ? -10.118 6.517 -4.414 1.00 91.50 105 ALA A N 1
ATOM 790 C CA . ALA A 1 105 ? -10.619 5.443 -5.254 1.00 91.50 105 ALA A CA 1
ATOM 791 C C . ALA A 1 105 ? -11.897 5.817 -6.026 1.00 91.50 105 ALA A C 1
ATOM 793 O O . ALA A 1 105 ? -12.820 6.490 -5.538 1.00 91.50 105 ALA A O 1
ATOM 794 N N . THR A 1 106 ? -11.986 5.339 -7.269 1.00 89.56 106 THR A N 1
ATOM 795 C CA . THR A 1 106 ? -13.215 5.404 -8.081 1.00 89.56 106 THR A CA 1
ATOM 796 C C . THR A 1 106 ? -13.795 4.002 -8.349 1.00 89.56 106 THR A C 1
ATOM 798 O O . THR A 1 106 ? -13.151 3.020 -7.998 1.00 89.56 106 THR A O 1
ATOM 801 N N . PRO A 1 107 ? -15.018 3.845 -8.901 1.00 88.00 107 PRO A N 1
ATOM 802 C CA . PRO A 1 107 ? -15.709 2.551 -8.915 1.00 88.00 107 PRO A CA 1
ATOM 803 C C . PRO A 1 107 ? -14.909 1.412 -9.551 1.00 88.00 107 PRO A C 1
ATOM 805 O O . PRO A 1 107 ? -14.425 1.572 -10.663 1.00 88.00 107 PRO A O 1
ATOM 808 N N . GLY A 1 108 ? -14.869 0.232 -8.934 1.00 86.94 108 GLY A N 1
ATOM 809 C CA . GLY A 1 108 ? -14.166 -0.944 -9.458 1.00 86.94 108 GLY A CA 1
ATOM 810 C C . GLY A 1 108 ? -12.699 -1.037 -9.039 1.00 86.94 108 GLY A C 1
ATOM 811 O O . GLY A 1 108 ? -11.932 -1.683 -9.750 1.00 86.94 108 GLY A O 1
ATOM 812 N N . VAL A 1 109 ? -12.323 -0.374 -7.946 1.00 92.50 109 VAL A N 1
ATOM 813 C CA . VAL A 1 109 ? -10.999 -0.450 -7.311 1.00 92.50 109 VAL A CA 1
ATOM 814 C C . VAL A 1 109 ? -11.049 -1.413 -6.121 1.00 92.50 109 VAL A C 1
ATOM 816 O O . VAL A 1 109 ? -12.081 -1.515 -5.449 1.00 92.50 109 VAL A O 1
ATOM 819 N N . ILE A 1 110 ? -9.951 -2.136 -5.900 1.00 93.44 110 ILE A N 1
ATOM 820 C CA . ILE A 1 110 ? -9.719 -2.968 -4.715 1.00 93.44 110 ILE A CA 1
ATOM 821 C C . ILE A 1 110 ? -8.417 -2.495 -4.064 1.00 93.44 110 ILE A C 1
ATOM 823 O O . ILE A 1 110 ? -7.391 -2.470 -4.741 1.00 93.44 110 ILE A O 1
ATOM 827 N N . GLU A 1 111 ? -8.473 -2.164 -2.780 1.00 92.12 111 GLU A N 1
ATOM 828 C CA . GLU A 1 111 ? -7.360 -1.622 -1.993 1.00 92.12 111 GLU A CA 1
ATOM 829 C C . GLU A 1 111 ? -7.099 -2.509 -0.759 1.00 92.12 111 GLU A C 1
ATOM 831 O O . GLU A 1 111 ? -8.020 -2.811 0.005 1.00 92.12 111 GLU A O 1
ATOM 836 N N . GLU A 1 112 ? -5.848 -2.943 -0.564 1.00 92.88 112 GLU A N 1
ATOM 837 C CA . GLU A 1 112 ? -5.367 -3.588 0.670 1.00 92.88 112 GLU A CA 1
ATOM 838 C C . GLU A 1 112 ? -4.298 -2.707 1.328 1.00 92.88 112 GLU A C 1
ATOM 840 O O . GLU A 1 112 ? -3.266 -2.408 0.726 1.00 92.88 112 GLU A O 1
ATOM 845 N N . HIS A 1 113 ? -4.515 -2.335 2.589 1.00 89.38 113 HIS A N 1
ATOM 846 C CA . HIS A 1 113 ? -3.643 -1.445 3.349 1.00 89.38 113 HIS A CA 1
ATOM 847 C C . HIS A 1 113 ? -3.090 -2.105 4.603 1.00 89.38 113 HIS A C 1
ATOM 849 O O . HIS A 1 113 ? -3.797 -2.708 5.424 1.00 89.38 113 HIS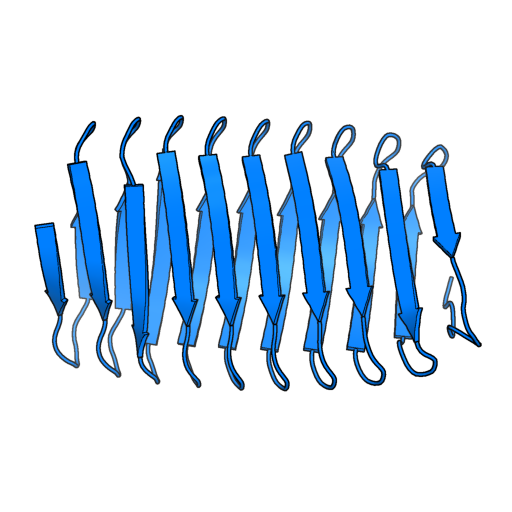 A O 1
ATOM 855 N N . ARG A 1 114 ? -1.783 -1.928 4.807 1.00 88.44 114 ARG A N 1
ATOM 856 C CA . ARG A 1 114 ? -1.095 -2.394 6.007 1.00 88.44 114 ARG A CA 1
ATOM 857 C C . ARG A 1 114 ? -0.137 -1.352 6.572 1.00 88.44 114 ARG A C 1
ATOM 859 O O . ARG A 1 114 ? 1.062 -1.380 6.276 1.00 88.44 114 ARG A O 1
ATOM 866 N N . ALA A 1 115 ? -0.619 -0.580 7.541 1.00 83.06 115 ALA A N 1
ATOM 867 C CA . ALA A 1 115 ? 0.220 0.323 8.318 1.00 83.06 115 ALA A CA 1
ATOM 868 C C . ALA A 1 115 ? 0.849 -0.284 9.579 1.00 83.06 115 ALA A C 1
ATOM 870 O O . ALA A 1 115 ? 0.272 -1.060 10.359 1.00 83.06 115 ALA A O 1
ATOM 871 N N . THR A 1 116 ? 2.079 0.164 9.834 1.00 79.12 116 THR A N 1
ATOM 872 C CA . THR A 1 116 ? 2.777 -0.019 11.112 1.00 79.12 116 THR A CA 1
ATOM 873 C C . THR A 1 116 ? 2.839 1.299 11.918 1.00 79.12 116 THR A C 1
ATOM 875 O O . THR A 1 116 ? 2.492 2.345 11.380 1.00 79.12 116 THR A O 1
ATOM 878 N N . PRO A 1 117 ? 3.199 1.293 13.221 1.00 76.12 117 PRO A N 1
ATOM 879 C CA . PRO A 1 117 ? 2.920 2.402 14.145 1.00 76.12 117 PRO A CA 1
ATOM 880 C C . PRO A 1 117 ? 3.396 3.782 13.688 1.00 76.12 117 PRO A C 1
ATOM 882 O O . PRO A 1 117 ? 4.562 3.920 13.349 1.00 76.12 117 PRO A O 1
ATOM 885 N N . GLY A 1 118 ? 2.574 4.824 13.827 1.00 75.31 118 GLY A N 1
ATOM 886 C CA . GLY A 1 118 ? 2.969 6.217 13.582 1.00 75.31 118 GLY A CA 1
ATOM 887 C C . GLY A 1 118 ? 2.654 6.740 12.181 1.00 75.31 118 GLY A C 1
ATOM 888 O O . GLY A 1 118 ? 3.285 7.715 11.779 1.00 75.31 118 GLY A O 1
ATOM 889 N N . GLY A 1 119 ? 1.754 6.080 11.447 1.00 83.25 119 GLY A N 1
ATOM 890 C CA . GLY A 1 119 ? 1.229 6.543 10.161 1.00 83.25 119 GLY A CA 1
ATOM 891 C C . GLY A 1 119 ? -0.099 7.298 10.282 1.00 83.25 119 GLY A C 1
ATOM 892 O O . GLY A 1 119 ? -0.776 7.211 11.314 1.00 83.25 119 GLY A O 1
ATOM 893 N N . VAL A 1 120 ? -0.443 8.041 9.232 1.00 87.06 120 VAL A N 1
ATOM 894 C CA . VAL A 1 120 ? -1.754 8.680 9.042 1.00 87.06 120 VAL A CA 1
ATOM 895 C C . VAL A 1 120 ? -2.272 8.293 7.661 1.00 87.06 120 VAL A C 1
ATOM 897 O O . VAL A 1 120 ? -1.565 8.523 6.684 1.00 87.06 120 VAL A O 1
ATOM 900 N N . GLU A 1 121 ? -3.484 7.753 7.602 1.00 88.31 121 GLU A N 1
ATOM 901 C CA . GLU A 1 121 ? -4.159 7.330 6.371 1.00 88.31 121 GLU A CA 1
ATOM 902 C C . GLU A 1 121 ? -5.476 8.116 6.212 1.00 88.31 121 GLU A C 1
ATOM 904 O O . GLU A 1 121 ? -6.289 8.163 7.141 1.00 88.31 121 GLU A O 1
ATOM 909 N N . GLU A 1 122 ? -5.693 8.753 5.054 1.00 91.00 122 GLU A N 1
ATOM 910 C CA . GLU A 1 122 ? -6.996 9.316 4.659 1.00 91.00 122 GLU A CA 1
ATOM 911 C C . GLU A 1 122 ? -7.512 8.622 3.393 1.00 91.00 122 GLU A C 1
ATOM 913 O O . GLU A 1 122 ? -6.879 8.684 2.340 1.00 91.00 122 GLU A O 1
ATOM 918 N N . HIS A 1 123 ? -8.721 8.064 3.466 1.00 90.81 123 HIS A N 1
ATOM 919 C CA . HIS A 1 123 ? -9.381 7.375 2.359 1.00 90.81 123 HIS A CA 1
ATOM 920 C C . HIS A 1 123 ? -10.642 8.107 1.909 1.00 90.81 123 HIS A C 1
ATOM 922 O O . HIS A 1 123 ? -11.490 8.527 2.709 1.00 90.81 123 HIS A O 1
ATOM 928 N N . ARG A 1 124 ? -10.795 8.256 0.588 1.00 92.25 124 ARG A N 1
ATOM 929 C CA . ARG A 1 124 ? -12.014 8.791 -0.033 1.00 92.25 124 ARG A CA 1
ATOM 930 C C . ARG A 1 124 ? -12.511 7.888 -1.148 1.00 92.25 124 ARG A C 1
ATOM 932 O O . ARG A 1 124 ? -11.972 7.917 -2.259 1.00 92.25 124 ARG A O 1
ATOM 939 N N . SER A 1 125 ? -13.647 7.246 -0.892 1.00 90.88 125 SER A N 1
ATOM 940 C CA . SER A 1 125 ? -14.157 6.185 -1.753 1.00 90.88 125 SER A CA 1
ATOM 941 C C . SER A 1 125 ? -15.548 6.430 -2.320 1.00 90.88 125 SER A C 1
ATOM 943 O O . SER A 1 125 ? -16.480 6.954 -1.695 1.00 90.88 125 SER A O 1
ATOM 945 N N . THR A 1 126 ? -15.677 6.070 -3.597 1.00 88.31 126 THR A N 1
ATOM 946 C CA . THR A 1 126 ? -16.923 6.171 -4.368 1.00 88.31 126 THR A CA 1
ATOM 947 C C . THR A 1 126 ? -17.544 4.779 -4.590 1.00 88.31 126 THR A C 1
ATOM 949 O O . THR A 1 126 ? -16.909 3.784 -4.260 1.00 88.31 126 THR A O 1
ATOM 952 N N . PRO A 1 127 ? -18.780 4.645 -5.110 1.00 87.25 127 PRO A N 1
ATOM 953 C CA . PRO A 1 127 ? -19.472 3.353 -5.145 1.00 87.25 127 PRO A CA 1
ATOM 954 C C . PRO A 1 127 ? -18.705 2.270 -5.910 1.00 87.25 127 PRO A C 1
ATOM 956 O O . PRO A 1 127 ? -18.235 2.529 -7.010 1.00 87.25 127 PRO A O 1
ATOM 959 N N . GLY A 1 128 ? -18.679 1.034 -5.411 1.00 86.00 128 GLY A N 1
ATOM 960 C CA . GLY A 1 128 ? -18.028 -0.102 -6.072 1.00 86.00 128 GLY A CA 1
ATOM 961 C C . GLY A 1 128 ? -16.545 -0.263 -5.739 1.00 86.00 128 GLY A C 1
ATOM 962 O O . GLY A 1 128 ? -15.836 -0.881 -6.531 1.00 86.00 128 GLY A O 1
ATOM 963 N N . VAL A 1 129 ? -16.095 0.310 -4.622 1.00 91.69 129 VAL A N 1
ATOM 964 C CA . VAL A 1 129 ? -14.751 0.126 -4.054 1.00 91.69 129 VAL A CA 1
ATOM 965 C C . VAL A 1 129 ? -14.807 -0.916 -2.933 1.00 91.69 129 VAL A C 1
ATOM 967 O O . VAL A 1 129 ? -15.820 -1.020 -2.231 1.00 91.69 129 VAL A O 1
ATOM 970 N N . ILE A 1 130 ? -13.743 -1.708 -2.808 1.00 92.06 130 ILE A N 1
ATOM 971 C CA . ILE A 1 130 ? -13.524 -2.648 -1.704 1.00 92.06 130 ILE A CA 1
ATOM 972 C C . ILE A 1 130 ? -12.203 -2.277 -1.027 1.00 92.06 130 ILE A C 1
ATOM 974 O O . ILE A 1 130 ? -11.184 -2.238 -1.712 1.00 92.06 130 ILE A O 1
ATOM 978 N N . GLU A 1 131 ? -12.236 -2.053 0.284 1.00 91.19 131 GLU A N 1
ATOM 979 C CA . GLU A 1 131 ? -11.080 -1.672 1.105 1.00 91.19 131 GLU A CA 1
ATOM 980 C C . GLU A 1 131 ? -10.859 -2.698 2.233 1.00 91.19 131 GLU A C 1
ATOM 982 O O . GLU A 1 131 ? -11.798 -3.052 2.955 1.00 91.19 131 GLU A O 1
ATOM 987 N N . GLU A 1 132 ? -9.622 -3.173 2.404 1.00 91.50 132 GLU A N 1
ATOM 988 C CA . GLU A 1 132 ? -9.182 -3.953 3.571 1.00 91.50 132 GLU A CA 1
ATOM 989 C C . GLU A 1 132 ? -8.044 -3.220 4.291 1.00 91.50 132 GLU A C 1
ATOM 991 O O . GLU A 1 132 ? -6.977 -3.002 3.723 1.00 91.50 132 GLU A O 1
ATOM 996 N N . HIS A 1 133 ? -8.236 -2.906 5.573 1.00 89.06 133 HIS A N 1
ATOM 997 C CA . HIS A 1 133 ? -7.266 -2.191 6.401 1.00 89.06 133 HIS A CA 1
ATOM 998 C C . HIS A 1 133 ? -6.756 -3.041 7.554 1.00 89.06 133 HIS A C 1
ATOM 1000 O O . HIS A 1 133 ? -7.509 -3.647 8.330 1.00 89.06 133 HIS A O 1
ATOM 1006 N N . ARG A 1 134 ? -5.436 -3.018 7.748 1.00 89.12 134 ARG A N 1
ATOM 1007 C CA . ARG A 1 134 ? -4.781 -3.663 8.885 1.00 89.12 134 ARG A CA 1
ATOM 1008 C C . ARG A 1 134 ? -3.782 -2.748 9.581 1.00 89.12 134 ARG A C 1
ATOM 1010 O O . ARG A 1 134 ? -2.579 -2.796 9.311 1.00 89.12 134 ARG A O 1
ATOM 1017 N N . ALA A 1 135 ? -4.257 -2.080 10.626 1.00 85.38 135 ALA A N 1
ATOM 1018 C CA . ALA A 1 135 ? -3.444 -1.197 11.449 1.00 85.38 135 ALA A CA 1
ATOM 1019 C C . ALA A 1 135 ? -2.891 -1.820 12.745 1.00 85.38 135 ALA A C 1
ATOM 1021 O O . ALA A 1 135 ? -3.497 -2.641 13.454 1.00 85.38 135 ALA A O 1
ATOM 1022 N N . THR A 1 136 ? -1.696 -1.354 13.111 1.00 84.06 136 THR A N 1
ATOM 1023 C CA . THR A 1 136 ? -1.051 -1.604 14.413 1.00 84.06 136 THR A CA 1
ATOM 1024 C C . THR A 1 136 ? -1.047 -0.325 15.277 1.00 84.06 136 THR A C 1
ATOM 1026 O O . THR A 1 136 ? -1.449 0.722 14.783 1.00 84.06 136 THR A O 1
ATOM 1029 N N . PRO A 1 137 ? -0.665 -0.343 16.572 1.00 81.62 137 PRO A N 1
ATOM 1030 C CA . PRO A 1 137 ? -0.904 0.796 17.467 1.00 81.62 137 PRO A CA 1
ATOM 1031 C C . PRO A 1 137 ? -0.226 2.084 16.994 1.00 81.62 137 PRO A C 1
ATOM 1033 O O . PRO A 1 137 ? 0.930 2.035 16.597 1.00 81.62 137 PRO A O 1
ATOM 1036 N N . GLY A 1 138 ? -0.875 3.239 17.142 1.00 80.62 138 GLY A N 1
ATOM 1037 C CA . GLY A 1 138 ? -0.317 4.544 16.775 1.00 80.62 138 GLY A CA 1
ATOM 1038 C C . GLY A 1 138 ? -0.576 4.963 15.328 1.00 80.62 138 GLY A C 1
ATOM 1039 O O . GLY A 1 138 ? 0.095 5.878 14.866 1.00 80.62 1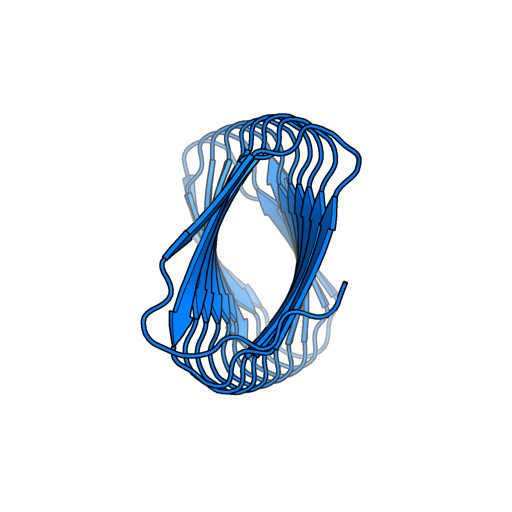38 GLY A O 1
ATOM 1040 N N . VAL A 1 139 ? -1.490 4.287 14.631 1.00 85.25 139 VAL A N 1
ATOM 1041 C CA . VAL A 1 139 ? -2.022 4.693 13.321 1.00 85.25 139 VAL A CA 1
ATOM 1042 C C . VAL A 1 139 ? -3.309 5.499 13.526 1.00 85.25 139 VAL A C 1
ATOM 1044 O O . VAL A 1 139 ? -4.072 5.216 14.459 1.00 85.25 139 VAL A O 1
ATOM 1047 N N . ILE A 1 140 ? -3.509 6.516 12.690 1.00 87.06 140 ILE A N 1
ATOM 1048 C CA . ILE A 1 140 ? -4.746 7.297 12.595 1.00 87.06 140 ILE A CA 1
ATOM 1049 C C . ILE A 1 140 ? -5.329 7.059 11.202 1.00 87.06 140 ILE A C 1
ATOM 1051 O O . ILE A 1 140 ? -4.628 7.307 10.226 1.00 87.06 140 ILE A O 1
ATOM 1055 N N . GLU A 1 141 ? -6.577 6.608 11.135 1.00 86.81 141 GLU A N 1
ATOM 1056 C CA . GLU A 1 141 ? -7.310 6.342 9.891 1.00 86.81 141 GLU A CA 1
ATOM 1057 C C . GLU A 1 141 ? -8.548 7.256 9.817 1.00 86.81 141 GLU A C 1
ATOM 1059 O O . GLU A 1 141 ? -9.309 7.358 10.788 1.00 86.81 141 GLU A O 1
ATOM 1064 N N . GLU A 1 142 ? -8.752 7.925 8.680 1.00 88.12 142 GLU A N 1
ATOM 1065 C CA . GLU A 1 142 ? -9.964 8.694 8.364 1.00 88.12 142 GLU A CA 1
ATOM 1066 C C . GLU A 1 142 ? -10.586 8.190 7.054 1.00 88.12 142 GLU A C 1
ATOM 1068 O O . GLU A 1 142 ? -9.962 8.268 5.996 1.00 88.12 142 GLU A O 1
ATOM 1073 N N . HIS A 1 143 ? -11.846 7.753 7.100 1.00 86.31 143 HIS A N 1
ATOM 1074 C CA . HIS A 1 143 ? -12.568 7.225 5.938 1.00 86.31 143 HIS A CA 1
ATOM 1075 C C . HIS A 1 143 ? -13.774 8.089 5.574 1.00 86.31 143 HIS A C 1
ATOM 1077 O O . HIS A 1 143 ? -14.615 8.437 6.412 1.00 86.31 143 HIS A O 1
ATOM 1083 N N . LYS A 1 144 ? -13.899 8.404 4.280 1.00 89.62 144 LYS A N 1
ATOM 1084 C CA . LYS A 1 144 ? -15.062 9.082 3.693 1.00 89.62 144 LYS A CA 1
ATOM 1085 C C . LYS A 1 144 ? -15.632 8.266 2.545 1.00 89.62 144 LYS A C 1
ATOM 1087 O O . LYS A 1 144 ? -15.102 8.306 1.432 1.00 89.62 144 LYS A O 1
ATOM 1092 N N . SER A 1 145 ? -16.795 7.666 2.781 1.00 86.94 145 SER A N 1
ATOM 1093 C CA . SER A 1 145 ? -17.373 6.696 1.850 1.00 86.94 145 SER A CA 1
ATOM 1094 C C . SER A 1 145 ? -18.801 7.017 1.424 1.00 86.94 145 SER A C 1
ATOM 1096 O O . SER A 1 145 ? -19.647 7.508 2.179 1.00 86.94 145 SER A O 1
ATOM 1098 N N . THR A 1 146 ? -19.071 6.752 0.147 1.00 85.50 146 THR A N 1
ATOM 1099 C CA . THR A 1 146 ? -20.402 6.873 -0.475 1.00 85.50 146 THR A CA 1
ATOM 1100 C C . THR A 1 146 ? -21.051 5.484 -0.639 1.00 85.50 146 THR A C 1
ATOM 1102 O O . THR A 1 146 ? -20.384 4.481 -0.404 1.00 85.50 146 THR A O 1
ATOM 1105 N N . PRO A 1 147 ? -22.337 5.351 -1.022 1.00 83.12 147 PRO A N 1
ATOM 1106 C CA . PRO A 1 147 ? -23.019 4.054 -0.995 1.00 83.12 147 PRO A CA 1
ATOM 1107 C C . PRO A 1 147 ? -22.387 3.035 -1.946 1.00 83.12 147 PRO A C 1
ATOM 1109 O O . PRO A 1 147 ? -22.051 3.382 -3.073 1.00 83.12 147 PRO A O 1
ATOM 1112 N N . GLY A 1 148 ? -22.333 1.761 -1.557 1.00 82.38 148 GLY A N 1
ATOM 1113 C CA . GLY A 1 148 ? -21.780 0.683 -2.382 1.00 82.38 148 GLY A CA 1
ATOM 1114 C C . GLY A 1 148 ? -20.279 0.456 -2.204 1.00 82.38 148 GLY A C 1
ATOM 1115 O O . GLY A 1 148 ? -19.685 -0.188 -3.066 1.00 82.38 148 GLY A O 1
ATOM 1116 N N . VAL A 1 149 ? -19.690 0.992 -1.134 1.00 87.56 149 VAL A N 1
ATOM 1117 C CA . VAL A 1 149 ? -18.340 0.656 -0.655 1.00 87.56 149 VAL A CA 1
ATOM 1118 C C . VAL A 1 149 ? -18.431 -0.494 0.356 1.00 87.56 149 VAL A C 1
ATOM 1120 O O . VAL A 1 149 ? -19.424 -0.604 1.088 1.00 87.56 149 VAL A O 1
ATOM 1123 N N . ILE A 1 150 ? -17.432 -1.375 0.352 1.00 88.19 150 ILE A N 1
ATOM 1124 C CA . ILE A 1 150 ? -17.248 -2.435 1.349 1.00 88.19 150 ILE A CA 1
ATOM 1125 C C . ILE A 1 150 ? -15.911 -2.187 2.046 1.00 88.19 150 ILE A C 1
ATOM 1127 O O . ILE A 1 150 ? -14.898 -2.121 1.359 1.00 88.19 150 ILE A O 1
ATOM 1131 N N . GLU A 1 151 ? -15.920 -2.096 3.373 1.00 87.06 151 GLU A N 1
ATOM 1132 C CA . GLU A 1 151 ? -14.737 -1.837 4.201 1.00 87.06 151 GLU A CA 1
ATOM 1133 C C . GLU A 1 151 ? -14.565 -2.954 5.248 1.00 87.06 151 GLU A C 1
ATOM 1135 O O . GLU A 1 151 ? -15.510 -3.304 5.967 1.00 87.06 151 GLU A O 1
ATOM 1140 N N . GLU A 1 152 ? -13.361 -3.521 5.355 1.00 87.00 152 GLU A N 1
ATOM 1141 C CA . GLU A 1 152 ? -12.955 -4.411 6.451 1.00 87.00 152 GLU A CA 1
ATOM 1142 C C . GLU A 1 152 ? -11.778 -3.798 7.217 1.00 87.00 152 GLU A C 1
ATOM 1144 O O . GLU A 1 152 ? -10.704 -3.595 6.663 1.00 87.00 152 GLU A O 1
ATOM 1149 N N . HIS A 1 153 ? -11.937 -3.580 8.525 1.00 84.06 153 HIS A N 1
ATOM 1150 C CA . HIS A 1 153 ? -10.886 -3.032 9.384 1.00 84.06 153 HIS A CA 1
ATOM 1151 C C . HIS A 1 153 ? -10.433 -4.024 10.440 1.00 84.06 153 HIS A C 1
ATOM 1153 O O . HIS A 1 153 ? -11.215 -4.536 11.253 1.00 84.06 153 HIS A O 1
ATOM 1159 N N . ARG A 1 154 ? -9.118 -4.202 10.543 1.00 85.75 154 ARG A N 1
ATOM 1160 C CA . ARG A 1 154 ? -8.486 -5.009 11.582 1.00 85.75 154 ARG A CA 1
ATOM 1161 C C . ARG A 1 154 ? -7.431 -4.227 12.349 1.00 85.75 154 ARG A C 1
ATOM 1163 O O . ARG A 1 154 ? -6.247 -4.243 12.013 1.00 85.75 154 ARG A O 1
ATOM 1170 N N . ALA A 1 155 ? -7.842 -3.705 13.499 1.00 81.19 155 ALA A N 1
ATOM 1171 C CA . ALA A 1 155 ? -6.994 -2.896 14.362 1.00 81.19 155 ALA A CA 1
ATOM 1172 C C . ALA A 1 155 ? -6.540 -3.597 15.657 1.00 81.19 155 ALA A C 1
ATOM 1174 O O . ALA A 1 155 ? -7.235 -4.399 16.302 1.00 81.19 155 ALA A O 1
ATOM 1175 N N . THR A 1 156 ? -5.337 -3.233 16.097 1.00 79.69 156 THR A N 1
ATOM 1176 C CA . THR A 1 156 ? -4.841 -3.504 17.462 1.00 79.69 156 THR A CA 1
ATOM 1177 C C . THR A 1 156 ? -5.037 -2.275 18.368 1.00 79.69 156 THR A C 1
ATOM 1179 O O . THR A 1 156 ? -5.411 -1.214 17.874 1.00 79.69 156 THR A O 1
ATOM 1182 N N . PRO A 1 157 ? -4.854 -2.356 19.700 1.00 76.81 157 PRO A N 1
ATOM 1183 C CA . PRO A 1 157 ? -5.203 -1.243 20.577 1.00 76.81 157 PRO A CA 1
ATOM 1184 C C . PRO A 1 157 ? -4.276 -0.047 20.362 1.00 76.81 157 PRO A C 1
ATOM 1186 O O . PRO A 1 157 ? -3.064 -0.227 20.298 1.00 76.81 157 PRO A O 1
ATOM 1189 N N . GLY A 1 158 ? -4.829 1.166 20.343 1.00 74.00 158 GLY A N 1
ATOM 1190 C CA . GLY A 1 158 ? -4.071 2.397 20.091 1.00 74.00 158 GLY A CA 1
ATOM 1191 C C . GLY A 1 158 ? -4.128 2.893 18.645 1.00 74.00 158 GLY A C 1
ATOM 1192 O O . GLY A 1 158 ? -3.392 3.821 18.328 1.00 74.00 158 GLY A O 1
ATOM 1193 N N . VAL A 1 159 ? -4.964 2.286 17.798 1.00 81.88 159 VAL A N 1
ATOM 1194 C CA . VAL A 1 159 ? -5.432 2.874 16.532 1.00 81.88 159 VAL A CA 1
ATOM 1195 C C . VAL A 1 159 ? -6.603 3.818 16.827 1.00 81.88 159 VAL A C 1
ATOM 1197 O O . VAL A 1 159 ? -7.408 3.528 17.726 1.00 81.88 159 VAL A O 1
ATOM 1200 N N . ILE A 1 160 ? -6.647 4.945 16.118 1.00 83.06 160 ILE A N 1
ATOM 1201 C CA . ILE A 1 160 ? -7.768 5.891 16.102 1.00 83.06 160 ILE A CA 1
ATOM 1202 C C . ILE A 1 160 ? -8.395 5.812 14.713 1.00 83.06 160 ILE A C 1
ATOM 1204 O O . ILE A 1 160 ? -7.691 6.025 13.734 1.00 83.06 160 ILE A O 1
ATOM 1208 N N . GLU A 1 161 ? -9.689 5.514 14.654 1.00 80.50 161 GLU A N 1
ATOM 1209 C CA . GLU A 1 161 ? -10.454 5.407 13.406 1.00 80.50 161 GLU A CA 1
ATOM 1210 C C . GLU A 1 161 ? -11.615 6.413 13.440 1.00 80.50 161 GLU A C 1
ATOM 1212 O O . GLU A 1 161 ? -12.385 6.435 14.415 1.00 80.50 161 GLU A O 1
ATOM 1217 N N . GLU A 1 162 ? -11.742 7.217 12.383 1.00 82.00 162 GLU A N 1
ATOM 1218 C CA . GLU A 1 162 ? -12.895 8.080 12.108 1.00 82.00 162 GLU A CA 1
ATOM 1219 C C . GLU A 1 162 ? -13.566 7.657 10.796 1.00 82.00 162 GLU A C 1
ATOM 1221 O O . GLU A 1 162 ? -12.944 7.690 9.736 1.00 82.00 162 GLU A O 1
ATOM 1226 N N . HIS A 1 163 ? -14.854 7.301 10.853 1.00 79.62 163 HIS A N 1
ATOM 1227 C CA . HIS A 1 163 ? -15.632 6.944 9.659 1.00 79.62 163 HIS A CA 1
ATOM 1228 C C . HIS A 1 163 ? -16.769 7.927 9.418 1.00 79.62 163 HIS A C 1
ATOM 1230 O O . HIS A 1 163 ? -17.595 8.202 10.301 1.00 79.62 163 HIS A O 1
ATOM 1236 N N . ARG A 1 164 ? -16.852 8.392 8.169 1.00 83.38 164 ARG A N 1
ATOM 1237 C CA . ARG A 1 164 ? -17.957 9.185 7.644 1.00 83.38 164 ARG A CA 1
ATOM 1238 C C . ARG A 1 164 ? -18.525 8.534 6.387 1.00 83.38 164 ARG A C 1
ATOM 1240 O O . ARG A 1 164 ? -18.075 8.795 5.270 1.00 83.38 164 ARG A O 1
ATOM 1247 N N . ALA A 1 165 ? -19.592 7.768 6.575 1.00 77.00 165 ALA A N 1
ATOM 1248 C CA . ALA A 1 165 ? -20.269 7.049 5.507 1.00 77.00 165 ALA A CA 1
ATOM 1249 C C . ALA A 1 165 ? -21.706 7.544 5.267 1.00 77.00 165 ALA A C 1
ATOM 1251 O O . ALA A 1 165 ? -22.413 8.016 6.162 1.00 77.00 165 ALA A O 1
ATOM 1252 N N . THR A 1 166 ? -22.161 7.427 4.020 1.00 75.88 166 THR A N 1
ATOM 1253 C CA . THR A 1 166 ? -23.589 7.525 3.663 1.00 75.88 166 THR A CA 1
ATOM 1254 C C . THR A 1 166 ? -24.250 6.137 3.653 1.00 75.88 166 THR A C 1
ATOM 1256 O O . THR A 1 166 ? -23.550 5.159 3.405 1.00 75.88 166 THR A O 1
ATOM 1259 N N . PRO A 1 167 ? -25.586 6.016 3.804 1.00 73.62 167 PRO A N 1
ATOM 1260 C CA . PRO A 1 167 ? -26.277 4.721 3.781 1.00 73.62 167 PRO A CA 1
ATOM 1261 C C . PRO A 1 167 ? -25.912 3.839 2.585 1.00 73.62 167 PRO A C 1
ATOM 1263 O O . PRO A 1 167 ? -25.960 4.294 1.443 1.00 73.62 167 PRO A O 1
ATOM 1266 N N . GLY A 1 168 ? -25.663 2.552 2.841 1.00 71.19 168 GLY A N 1
ATOM 1267 C CA . GLY A 1 168 ? -25.324 1.563 1.811 1.00 71.19 168 GLY A CA 1
ATOM 1268 C C . GLY A 1 168 ? -23.839 1.207 1.726 1.00 71.19 168 GLY A C 1
ATOM 1269 O O . GLY A 1 168 ? -23.460 0.535 0.769 1.00 71.19 168 GLY A O 1
ATOM 1270 N N . VAL A 1 169 ? -23.028 1.644 2.692 1.00 79.94 169 VAL A N 1
ATOM 1271 C CA . VAL A 1 169 ? -21.694 1.089 2.970 1.00 79.94 169 VAL A CA 1
ATOM 1272 C C . VAL A 1 169 ? -21.842 -0.152 3.860 1.00 79.94 169 VAL A C 1
ATOM 1274 O O . VAL A 1 169 ? -22.727 -0.205 4.725 1.00 79.94 169 VAL A O 1
ATOM 1277 N N . ILE A 1 170 ? -21.030 -1.176 3.597 1.00 83.06 170 ILE A N 1
ATOM 1278 C CA . ILE A 1 170 ? -20.903 -2.370 4.441 1.00 83.06 170 ILE A CA 1
ATOM 1279 C C . ILE A 1 170 ? -19.563 -2.271 5.161 1.00 83.06 170 ILE A C 1
ATOM 1281 O O . ILE A 1 170 ? -18.540 -2.207 4.492 1.00 83.06 170 ILE A O 1
ATOM 1285 N N . GLU A 1 171 ? -19.584 -2.296 6.491 1.00 79.38 171 GLU A N 1
ATOM 1286 C CA . GLU A 1 171 ? -18.386 -2.160 7.324 1.00 79.38 171 GLU A CA 1
ATOM 1287 C C . GLU A 1 171 ? -18.290 -3.355 8.284 1.00 79.38 171 GLU A C 1
ATOM 1289 O O . GLU A 1 171 ? -19.242 -3.679 9.012 1.00 79.38 171 GLU A O 1
ATOM 1294 N N . GLU A 1 172 ? -17.132 -4.010 8.305 1.00 81.25 172 GLU A N 1
ATOM 1295 C CA . GLU A 1 172 ? -16.752 -4.982 9.330 1.00 81.25 172 GLU A CA 1
ATOM 1296 C C . GLU A 1 172 ? -15.545 -4.442 10.095 1.00 81.25 172 GLU A C 1
ATOM 1298 O O . GLU A 1 172 ? -14.519 -4.126 9.502 1.00 81.25 172 GLU A O 1
ATOM 1303 N N . HIS A 1 173 ? -15.629 -4.376 11.429 1.00 77.69 173 HIS A N 1
ATOM 1304 C CA . HIS A 1 173 ? -14.456 -4.033 12.231 1.00 77.69 173 HIS A CA 1
ATOM 1305 C C . HIS A 1 173 ? -14.133 -5.079 13.284 1.00 77.69 173 HIS A C 1
ATOM 1307 O O . HIS A 1 173 ? -14.932 -5.412 14.167 1.00 77.69 173 HIS A O 1
ATOM 1313 N N . ARG A 1 174 ? -12.859 -5.458 13.301 1.00 79.69 174 ARG A N 1
ATOM 1314 C CA . ARG A 1 174 ? -12.273 -6.365 14.274 1.00 79.69 174 ARG A CA 1
ATOM 1315 C C . ARG A 1 174 ? -11.172 -5.675 15.069 1.00 79.69 174 ARG A C 1
ATOM 1317 O O . ARG A 1 174 ? -10.014 -5.633 14.660 1.00 79.69 174 ARG A O 1
ATOM 1324 N N . ALA A 1 175 ? -11.515 -5.231 16.276 1.00 70.81 175 ALA A N 1
ATOM 1325 C CA . ALA A 1 175 ? -10.555 -4.668 17.222 1.00 70.81 175 ALA A CA 1
ATOM 1326 C C . ALA A 1 175 ? -10.217 -5.644 18.360 1.00 70.81 175 ALA A C 1
ATOM 1328 O O . ALA A 1 175 ? -11.074 -6.347 18.899 1.00 70.81 175 ALA A O 1
ATOM 1329 N N . THR A 1 176 ? -8.955 -5.647 18.789 1.00 64.50 176 THR A N 1
ATOM 1330 C CA . THR A 1 176 ? -8.582 -6.207 20.103 1.00 64.50 176 THR A CA 1
ATOM 1331 C C . THR A 1 176 ? -8.828 -5.151 21.200 1.00 64.50 176 THR A C 1
ATOM 1333 O O . THR A 1 176 ? -8.717 -3.956 20.930 1.00 64.50 176 THR A O 1
ATOM 1336 N N . PRO A 1 177 ? -9.234 -5.529 22.429 1.00 49.28 177 PRO A N 1
ATOM 1337 C CA . PRO A 1 177 ? -9.834 -4.584 23.380 1.00 49.28 177 PRO A CA 1
ATOM 1338 C C . PRO A 1 177 ? -8.895 -3.422 23.774 1.00 49.28 177 PRO A C 1
ATOM 1340 O O . PRO A 1 177 ? -7.771 -3.678 24.209 1.00 49.28 177 PRO A O 1
ATOM 1343 N N . ARG A 1 178 ? -9.425 -2.178 23.696 1.00 52.53 178 ARG A N 1
ATOM 1344 C CA . ARG A 1 178 ? -8.843 -0.820 23.944 1.00 52.53 178 ARG A CA 1
ATOM 1345 C C . ARG A 1 178 ? -8.616 0.102 22.718 1.00 52.53 178 ARG A C 1
ATOM 1347 O O . ARG A 1 178 ? -7.941 1.115 22.869 1.00 52.53 178 ARG A O 1
ATOM 1354 N N . GLY A 1 179 ? -9.179 -0.183 21.543 1.00 53.34 179 GLY A N 1
ATOM 1355 C CA . GLY A 1 179 ? -9.277 0.813 20.454 1.00 53.34 179 GLY A CA 1
ATOM 1356 C C . GLY A 1 179 ? -10.312 1.911 20.752 1.00 53.34 179 GLY A C 1
ATOM 1357 O O . GLY A 1 179 ? -11.283 1.643 21.463 1.00 53.34 179 GLY A O 1
ATOM 1358 N N . VAL A 1 180 ? -10.098 3.127 20.238 1.00 58.97 180 VAL A N 1
ATOM 1359 C CA . VAL A 1 180 ? -11.084 4.224 20.246 1.00 58.97 180 VAL A CA 1
ATOM 1360 C C . VAL A 1 180 ? -11.604 4.362 18.818 1.00 58.97 180 VAL A C 1
ATOM 1362 O O . VAL A 1 180 ? -10.800 4.487 17.903 1.00 58.97 180 VAL A O 1
ATOM 1365 N N . LYS A 1 181 ? -12.925 4.297 18.641 1.00 63.47 181 LYS A N 1
ATOM 1366 C CA . LYS A 1 181 ? -13.602 4.455 17.348 1.00 63.47 181 LYS A CA 1
ATOM 1367 C C . LYS A 1 181 ? -14.617 5.580 17.482 1.00 63.47 181 LYS A C 1
ATOM 1369 O O . LYS A 1 181 ? -15.407 5.548 18.433 1.00 63.47 181 LYS A O 1
ATOM 1374 N N . GLU A 1 182 ? -14.608 6.529 16.558 1.00 61.59 182 GLU A N 1
ATOM 1375 C CA . GLU A 1 182 ? -15.660 7.536 16.430 1.00 61.59 182 GLU A CA 1
ATOM 1376 C C . GLU A 1 182 ? -16.317 7.388 15.054 1.00 61.59 182 GLU A C 1
ATOM 1378 O O . GLU A 1 182 ? -15.665 7.431 14.017 1.00 61.59 182 GLU A O 1
ATOM 1383 N N . THR A 1 183 ? -17.627 7.156 15.046 1.00 60.00 183 THR A N 1
ATOM 1384 C CA . THR A 1 183 ? -18.423 7.006 13.821 1.00 60.00 183 THR A CA 1
ATOM 1385 C C . THR A 1 183 ? -19.491 8.096 13.809 1.00 60.00 183 THR A C 1
ATOM 1387 O O . THR A 1 183 ? -20.375 8.088 14.676 1.00 60.00 183 THR A O 1
ATOM 1390 N N . GLU A 1 184 ? -19.442 9.025 12.852 1.00 56.38 184 GLU A N 1
ATOM 1391 C CA . GLU A 1 184 ? -20.516 10.005 12.632 1.00 56.38 184 GLU A CA 1
ATOM 1392 C C . GLU A 1 184 ? -21.461 9.505 11.526 1.00 56.38 184 GLU A C 1
ATOM 1394 O O . GLU A 1 184 ? -21.192 9.623 10.332 1.00 56.38 184 GLU A O 1
ATOM 1399 N N . ASP A 1 185 ? -22.600 8.938 11.940 1.00 53.97 185 ASP A N 1
ATOM 1400 C CA . ASP A 1 185 ? -23.612 8.351 11.052 1.00 53.97 185 ASP A CA 1
ATOM 1401 C C . ASP A 1 185 ? -24.615 9.416 10.555 1.00 53.97 185 ASP A C 1
ATOM 1403 O O . ASP A 1 185 ? -25.288 10.074 11.357 1.00 53.97 185 ASP A O 1
ATOM 1407 N N . GLN A 1 186 ? -24.760 9.577 9.231 1.00 51.31 186 GLN A N 1
ATOM 1408 C CA . GLN A 1 186 ? -25.854 10.358 8.627 1.00 51.31 186 GLN A CA 1
ATOM 1409 C C . GLN A 1 186 ? -26.992 9.510 8.027 1.00 51.31 186 GLN A C 1
ATOM 1411 O O . GLN A 1 186 ? -27.956 10.101 7.537 1.00 51.31 186 GLN A O 1
ATOM 1416 N N . SER A 1 187 ? -26.943 8.172 8.094 1.00 47.97 187 SER A N 1
ATOM 1417 C CA . SER A 1 187 ? -28.082 7.230 8.129 1.00 47.97 187 SER A CA 1
ATOM 1418 C C . SER A 1 187 ? -27.616 5.787 7.828 1.00 47.97 187 SER A C 1
ATOM 1420 O O . SER A 1 187 ? -27.328 5.490 6.678 1.00 47.97 187 SER A O 1
ATOM 1422 N N . LEU A 1 188 ? -27.744 4.861 8.789 1.00 49.84 188 LEU A N 1
ATOM 1423 C CA . LEU A 1 188 ? -27.797 3.386 8.643 1.00 49.84 188 LEU A CA 1
ATOM 1424 C C . LEU A 1 188 ? -26.618 2.725 7.887 1.00 49.84 188 LEU A C 1
ATOM 1426 O O . LEU A 1 188 ? -26.794 2.208 6.779 1.00 49.84 188 LEU A O 1
ATOM 1430 N N . CYS A 1 189 ? -25.460 2.629 8.549 1.00 55.09 189 CYS A N 1
ATOM 1431 C CA . CY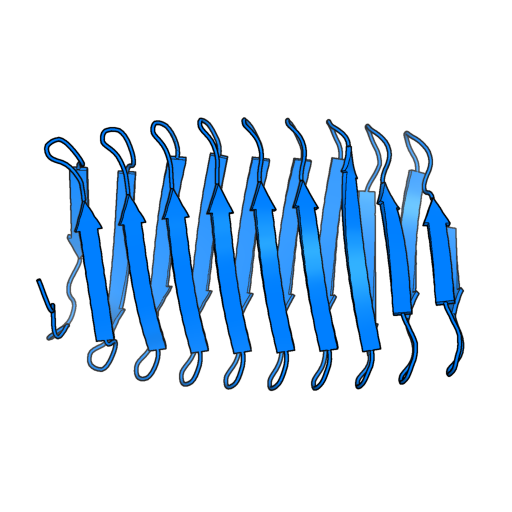S A 1 189 ? -24.449 1.596 8.272 1.00 55.09 189 CYS A CA 1
ATOM 1432 C C . CYS A 1 189 ? -24.911 0.222 8.802 1.00 55.09 189 CYS A C 1
ATOM 1434 O O . CYS A 1 189 ? -25.524 0.122 9.871 1.00 55.09 189 CYS A O 1
ATOM 1436 N N . ALA A 1 190 ? -24.629 -0.857 8.065 1.00 57.53 190 ALA A N 1
ATOM 1437 C CA . ALA A 1 190 ? -24.854 -2.226 8.532 1.00 57.53 190 ALA A CA 1
ATOM 1438 C C . ALA A 1 190 ? -23.552 -2.775 9.132 1.00 57.53 190 ALA A C 1
ATOM 1440 O O . ALA A 1 190 ? -22.700 -3.268 8.404 1.00 57.53 190 ALA A O 1
ATOM 1441 N N . TYR A 1 191 ? -23.418 -2.684 10.456 1.00 55.72 191 TYR A N 1
ATOM 1442 C CA . TYR A 1 191 ? -22.257 -3.197 11.186 1.00 55.72 191 TYR A CA 1
ATOM 1443 C C . TYR A 1 191 ? -22.382 -4.712 11.407 1.00 55.72 191 TYR A C 1
ATOM 1445 O O . TYR A 1 191 ? -23.346 -5.168 12.037 1.00 55.72 191 TYR A O 1
ATOM 1453 N N . VAL A 1 192 ? -21.412 -5.497 10.931 1.00 52.56 192 VAL A N 1
ATOM 1454 C CA . VAL A 1 192 ? -21.281 -6.928 11.267 1.00 52.56 192 VAL A CA 1
ATOM 1455 C C . VAL A 1 192 ? -20.134 -7.082 12.276 1.00 52.56 192 VAL A C 1
ATOM 1457 O O . VAL A 1 192 ? -19.047 -6.557 12.065 1.00 52.56 192 VAL A O 1
ATOM 1460 N N . SER A 1 193 ? -20.407 -7.719 13.426 1.00 52.44 193 SER A N 1
ATOM 1461 C CA . SER A 1 193 ? -19.440 -7.961 14.523 1.00 52.44 193 SER A CA 1
ATOM 1462 C C . SER A 1 193 ? -18.873 -9.373 14.516 1.00 52.44 193 SER A C 1
ATOM 1464 O O . SER A 1 193 ? -19.654 -10.295 14.182 1.00 52.44 193 SER A O 1
#

Radius of gyration: 16.97 Å; chains: 1; bounding box: 46×25×48 Å

pLDDT: mean 79.27, std 10.82, range [47.97, 93.56]

Secondary structure (DSSP, 8-state):
-EEE--SSSEEEEE--TT-EEEEE--TT-EEEEEE-TT-EEEEEE-SS-EEEEEE-SS-EEEEEE-SS-EEEEEE-TT-EEEEEE-TT-EEEEEEPTT-EEEEEE-TT-EEEEEE-TT-EEEEEE-TT-EEEE---TT-EEEEEE-TT-EEEEEE-BTBEEEEEE-TT-EEEEEE-TT-EEEE--SS--EEE-

Foldseek 3Di:
DEEEDDADEEEEEEDDAPEEYEYEYDAHYEYEYEYDAHYEYEYEYYAHYEYEYEYDAHYEYEYHYEAHYEYEYEYEAHYEYEYEDEAHYEYEYHYEAHYEYEYEYEAHYEYEEEYEAHYEYEYEYEAHYEYEEEYEAHYEYEYHYEARYEYEEEYEARYEYEYDYAPHYEYEYDYDPHHDYDYDYPDDHDYDD

Sequence (193 aa):
MEHRSTPGGVEEHRATPGVIEEHRATPGGVEEHRATPGGVEEHRSTPGGVEEHRSTPGGVEEHRSTPGVIEEHTATPGVIEEHRATPGVIEEHRATPGVIEEHRATPGVIEEHRATPGGVEEHRSTPGVIEEHRATPGVIEEHKSTPGVIEEHRATPGVIEEHRATPGVIEEHRATPRGVKETEDQSLCAYVS